Protein AF-A0A354XU50-F1 (afdb_monomer_lite)

Secondary structure (DSSP, 8-state):
--S--EEEEGGGGGS---TTEEEEE-S-SHHHHHHHHTT--EEE--HHHHBTTS-SSS-GGGSPP--S----HHHHHT--SS-TTS-HHHHTTEEEE--B---SS--SHHHHHHHHTTHHHHHHHHHHS-GGG--HHHHHHHHHHHHHHHHHHT-----GGGSPEEEEEEETTTTEEEEEEE-TT-PPP-B-SSSPPP-TTSB-

Radius of gyration: 20.9 Å; chains: 1; bounding box: 64×40×55 Å

Structure (mmCIF, N/CA/C/O backbone):
data_AF-A0A354XU50-F1
#
_entry.id   AF-A0A354XU50-F1
#
loop_
_atom_site.group_PDB
_atom_site.id
_atom_site.type_symbol
_atom_site.label_atom_id
_atom_site.label_alt_id
_atom_site.label_comp_id
_atom_site.label_asym_id
_atom_site.label_entity_id
_atom_site.label_seq_id
_atom_site.pdbx_PDB_ins_code
_atom_site.Cartn_x
_atom_site.Cartn_y
_atom_site.Cartn_z
_atom_site.occupancy
_atom_site.B_iso_or_equiv
_atom_site.auth_seq_id
_atom_site.auth_comp_id
_atom_site.auth_asym_id
_atom_site.auth_atom_id
_atom_site.pdbx_PDB_model_num
ATOM 1 N N . ASP A 1 1 ? -28.827 -3.876 20.594 1.00 73.12 1 ASP A N 1
ATOM 2 C CA . ASP A 1 1 ? -30.029 -4.708 20.335 1.00 73.12 1 ASP A CA 1
ATOM 3 C C . ASP A 1 1 ? -29.780 -6.009 19.574 1.00 73.12 1 ASP A C 1
ATOM 5 O O . ASP A 1 1 ? -30.374 -7.009 19.948 1.00 73.12 1 ASP A O 1
ATOM 9 N N . LYS A 1 2 ? -28.905 -6.060 18.550 1.00 91.88 2 LYS A N 1
ATOM 10 C CA . LYS A 1 2 ? -28.625 -7.307 17.789 1.00 91.88 2 LYS A CA 1
ATOM 11 C C . LYS A 1 2 ? -27.215 -7.900 17.962 1.00 91.88 2 LYS A C 1
ATOM 13 O O . LYS A 1 2 ? -26.845 -8.794 17.207 1.00 91.88 2 LYS A O 1
ATOM 18 N N . GLY A 1 3 ? -26.411 -7.387 18.899 1.00 92.12 3 GLY A N 1
ATOM 19 C CA . GLY A 1 3 ? -25.019 -7.833 19.083 1.00 92.12 3 GLY A CA 1
ATOM 20 C C . GLY A 1 3 ? -24.133 -7.588 17.854 1.00 92.12 3 GLY A C 1
ATOM 21 O O . GLY A 1 3 ? -23.296 -8.420 17.519 1.00 92.12 3 GLY A O 1
ATOM 22 N N . LYS A 1 4 ? -24.378 -6.487 17.133 1.00 91.75 4 LYS A N 1
ATOM 23 C CA . LYS A 1 4 ? -23.607 -6.065 15.959 1.00 91.75 4 LYS A CA 1
ATOM 24 C C . LYS A 1 4 ? -22.874 -4.768 16.275 1.00 91.75 4 LYS A C 1
ATOM 26 O O . LYS A 1 4 ? -23.448 -3.901 16.935 1.00 91.75 4 LYS A O 1
ATOM 31 N N . SER A 1 5 ? -21.657 -4.655 15.763 1.00 91.12 5 SER A N 1
ATOM 32 C CA . SER A 1 5 ? -20.871 -3.422 15.751 1.00 91.12 5 SER A CA 1
ATOM 33 C C . SER A 1 5 ? -20.900 -2.825 14.350 1.00 91.12 5 SER A C 1
ATOM 35 O O . SER A 1 5 ? -21.038 -3.564 13.372 1.00 91.12 5 SER A O 1
ATOM 37 N N . ILE A 1 6 ? -20.813 -1.501 14.259 1.00 94.50 6 ILE A N 1
ATOM 38 C CA . ILE A 1 6 ? -20.809 -0.784 12.982 1.00 94.50 6 ILE A CA 1
ATOM 39 C C . ILE A 1 6 ? -19.383 -0.382 12.613 1.00 94.50 6 ILE A C 1
ATOM 41 O O . ILE A 1 6 ? -18.592 -0.028 13.485 1.00 94.50 6 ILE A O 1
ATOM 45 N N . ILE A 1 7 ? -19.097 -0.410 11.316 1.00 97.25 7 ILE A N 1
ATOM 46 C CA . ILE A 1 7 ? -17.917 0.207 10.716 1.00 97.25 7 ILE A CA 1
ATOM 47 C C . ILE A 1 7 ? -18.444 1.240 9.723 1.00 97.25 7 ILE A C 1
ATOM 49 O O . ILE A 1 7 ? -19.373 0.936 8.972 1.00 97.25 7 ILE A O 1
ATOM 53 N N . GLY A 1 8 ? -17.883 2.443 9.723 1.00 96.69 8 GLY A N 1
ATOM 54 C CA . GLY A 1 8 ? -18.192 3.456 8.718 1.00 96.69 8 GLY A CA 1
ATOM 55 C C . GLY A 1 8 ? -16.948 4.222 8.295 1.00 96.69 8 GLY A C 1
ATOM 56 O O . GLY A 1 8 ? -15.976 4.296 9.047 1.00 96.69 8 GLY A O 1
ATOM 57 N N . TRP A 1 9 ? -16.986 4.759 7.078 1.00 97.69 9 TRP A N 1
ATOM 58 C CA . TRP A 1 9 ? -15.936 5.625 6.546 1.00 97.69 9 TRP A CA 1
ATOM 59 C C . TRP A 1 9 ? -15.744 6.873 7.409 1.00 97.69 9 TRP A C 1
ATOM 61 O O . TRP A 1 9 ? -16.679 7.291 8.088 1.00 97.69 9 TRP A O 1
ATOM 71 N N . ASP A 1 10 ? -14.547 7.458 7.396 1.00 96.00 10 ASP A N 1
ATOM 72 C CA . ASP A 1 10 ? -14.173 8.579 8.269 1.00 96.00 10 ASP A CA 1
ATOM 73 C C . ASP A 1 10 ? -15.090 9.817 8.206 1.00 96.00 10 ASP A C 1
ATOM 75 O O . ASP A 1 10 ? -15.120 10.585 9.164 1.00 96.00 10 ASP A O 1
ATOM 79 N N . GLU A 1 11 ? -15.927 9.974 7.180 1.00 94.88 11 GLU A N 1
ATOM 80 C CA . GLU A 1 11 ? -17.000 10.974 7.114 1.00 94.88 11 GLU A CA 1
ATOM 81 C C . GLU A 1 11 ? -17.974 10.900 8.294 1.00 94.88 11 GLU A C 1
ATOM 83 O O . GLU A 1 11 ? -18.571 11.911 8.659 1.00 94.88 11 GLU A O 1
ATOM 88 N N . ILE A 1 12 ? -18.127 9.742 8.945 1.00 91.69 12 ILE A N 1
ATOM 89 C CA . ILE A 1 12 ? -18.985 9.631 10.134 1.00 91.69 12 ILE A CA 1
ATOM 90 C C . ILE A 1 12 ? -18.481 10.481 11.317 1.00 91.69 12 ILE A C 1
ATOM 92 O O . ILE A 1 12 ? -19.234 10.690 12.267 1.00 91.69 12 ILE A O 1
ATOM 96 N N . LEU A 1 13 ? -17.245 10.998 11.253 1.00 88.94 13 LEU A N 1
ATOM 97 C CA . LEU A 1 13 ? -16.696 11.981 12.196 1.00 88.94 13 LEU A CA 1
ATOM 98 C C . LEU A 1 13 ? -17.307 13.383 12.041 1.00 88.94 13 LEU A C 1
ATOM 100 O O . LEU A 1 13 ? -17.201 14.187 12.963 1.00 88.94 13 LEU A O 1
ATOM 104 N N . GLU A 1 14 ? -17.932 13.698 10.902 1.00 84.94 14 GLU A N 1
ATOM 105 C CA . GLU A 1 14 ? -18.528 15.016 10.628 1.00 84.94 14 GLU A CA 1
ATOM 106 C C . GLU A 1 14 ? -19.854 15.239 11.390 1.00 84.94 14 GLU A C 1
ATOM 108 O O . GLU A 1 14 ? -20.377 16.354 11.422 1.00 84.94 14 GLU A O 1
ATOM 113 N N . GLY A 1 15 ? -20.391 14.195 12.033 1.00 78.69 15 GLY A N 1
ATOM 114 C CA . GLY A 1 15 ? -21.595 14.237 12.867 1.00 78.69 15 GLY A CA 1
ATOM 115 C C . GLY A 1 15 ? -21.376 13.711 14.290 1.00 78.69 15 GLY A C 1
ATOM 116 O O . GLY A 1 15 ? -20.251 13.551 14.760 1.00 78.69 15 GLY A O 1
ATOM 117 N N . GLU A 1 16 ? -22.472 13.423 15.000 1.00 78.38 16 GLU A N 1
ATOM 118 C CA . GLU A 1 16 ? -22.395 12.724 16.288 1.00 78.38 16 GLU A CA 1
ATOM 119 C C . GLU A 1 16 ? -22.026 11.254 16.065 1.00 78.38 16 GLU A C 1
ATOM 121 O O . GLU A 1 16 ? -22.836 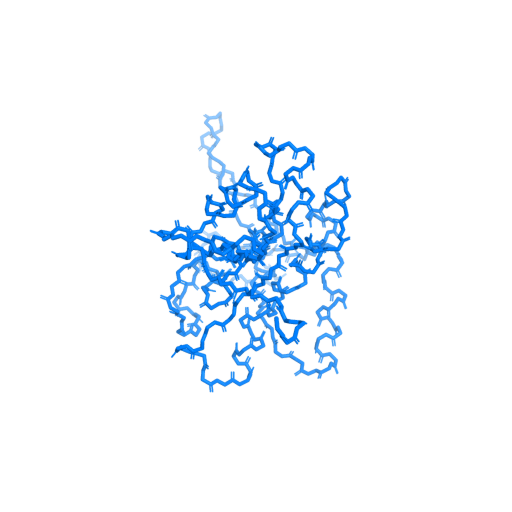10.445 15.602 1.00 78.38 16 GLU A O 1
ATOM 126 N N . LEU A 1 17 ? -20.785 10.907 16.402 1.00 82.88 17 LEU A N 1
ATOM 127 C CA . LEU A 1 17 ? -20.291 9.547 16.268 1.00 82.88 17 LEU A CA 1
ATOM 128 C C . LEU A 1 17 ? -20.928 8.638 17.327 1.00 82.88 17 LEU A C 1
ATOM 130 O O . LEU A 1 17 ? -20.880 8.924 18.526 1.00 82.88 17 LEU A O 1
ATOM 134 N N . ALA A 1 18 ? -21.505 7.512 16.899 1.00 83.50 18 ALA A N 1
ATOM 135 C CA . ALA A 1 18 ? -22.047 6.537 17.840 1.00 83.50 18 ALA A CA 1
ATOM 136 C C . ALA A 1 18 ? -20.922 6.032 18.773 1.00 83.50 18 ALA A C 1
ATOM 138 O O . ALA A 1 18 ? -19.852 5.681 18.271 1.00 83.50 18 ALA A O 1
ATOM 139 N N . PRO A 1 19 ? -21.139 5.918 20.100 1.00 83.88 19 PRO A N 1
ATOM 140 C CA . PRO A 1 19 ? -20.074 5.609 21.067 1.00 83.88 19 PRO A CA 1
ATOM 141 C C . PRO A 1 19 ? -19.305 4.305 20.808 1.00 83.88 19 PRO A C 1
ATOM 143 O O . PRO A 1 19 ? -18.211 4.110 21.323 1.00 83.88 19 PRO A O 1
ATOM 146 N N . ASN A 1 20 ? -19.893 3.390 20.040 1.00 86.62 20 ASN A N 1
ATOM 147 C CA . ASN A 1 20 ? -19.358 2.076 19.698 1.00 86.62 20 ASN A CA 1
ATOM 148 C C . ASN A 1 20 ? -19.037 1.924 18.199 1.00 86.62 20 ASN A C 1
ATOM 150 O O . ASN A 1 20 ? -18.948 0.796 17.712 1.00 86.62 20 ASN A O 1
ATOM 154 N N . ALA A 1 21 ? -18.937 3.029 17.455 1.00 94.25 21 ALA A N 1
ATOM 155 C CA . ALA A 1 21 ? -18.554 3.000 16.051 1.00 94.25 21 ALA A CA 1
ATOM 156 C C . ALA A 1 21 ? -17.058 2.712 15.890 1.00 94.25 21 ALA A C 1
ATOM 158 O O . ALA A 1 21 ? -16.232 3.306 16.588 1.00 94.25 21 ALA A O 1
ATOM 159 N N . THR A 1 22 ? -16.731 1.846 14.932 1.00 97.56 22 THR A N 1
ATOM 160 C CA . THR A 1 22 ? -15.381 1.692 14.384 1.00 97.56 22 THR A CA 1
ATOM 161 C C . THR A 1 22 ? -15.253 2.566 13.136 1.00 97.56 22 THR A C 1
ATOM 163 O O . THR A 1 22 ? -16.139 2.561 12.278 1.00 97.56 22 THR A O 1
ATOM 166 N N . VAL A 1 23 ? -14.156 3.308 13.019 1.00 98.06 23 VAL A N 1
ATOM 167 C CA . VAL A 1 23 ? -13.907 4.234 11.906 1.00 98.06 23 VAL A CA 1
ATOM 168 C C . VAL A 1 23 ? -12.961 3.604 10.886 1.00 98.06 23 VAL A C 1
ATOM 170 O O . VAL A 1 23 ? -11.922 3.061 11.253 1.00 98.06 23 VAL A O 1
ATOM 173 N N . MET A 1 24 ? -13.293 3.691 9.601 1.00 98.56 24 MET A N 1
ATOM 174 C CA . MET A 1 24 ? -12.436 3.274 8.491 1.00 98.56 24 MET A CA 1
ATOM 175 C C . MET A 1 24 ? -11.868 4.509 7.776 1.00 98.56 24 MET A C 1
ATOM 177 O O . MET A 1 24 ? -12.596 5.223 7.089 1.00 98.56 24 MET A O 1
ATOM 181 N N . SER A 1 25 ? -10.577 4.788 7.973 1.00 98.25 25 SER A N 1
ATOM 182 C CA . SER A 1 25 ? -9.925 6.010 7.469 1.00 98.25 25 SER A CA 1
ATOM 183 C C . SER A 1 25 ? -9.466 5.829 6.031 1.00 98.25 25 SER A C 1
ATOM 185 O O . SER A 1 25 ? -8.627 4.964 5.772 1.00 98.25 25 SER A O 1
ATOM 187 N N . TRP A 1 26 ? -9.986 6.622 5.094 1.00 98.44 26 TRP A N 1
ATOM 188 C CA . TRP A 1 26 ? -9.674 6.484 3.666 1.00 98.44 26 TRP A CA 1
ATOM 189 C C . TRP A 1 26 ? -9.162 7.771 3.020 1.00 98.44 26 TRP A C 1
ATOM 191 O O . TRP A 1 26 ? -8.279 7.705 2.159 1.00 98.44 26 TRP A O 1
ATOM 201 N N . ARG A 1 27 ? -9.600 8.948 3.487 1.00 97.19 27 ARG A N 1
ATOM 202 C CA . ARG A 1 27 ? -9.161 10.264 2.970 1.00 97.19 27 ARG A CA 1
ATOM 203 C C . ARG A 1 27 ? -7.758 10.674 3.439 1.00 97.19 27 ARG A C 1
ATOM 205 O O . ARG A 1 27 ? -7.405 11.845 3.393 1.00 97.19 27 ARG A O 1
ATOM 212 N N . GLY A 1 28 ? -6.963 9.708 3.892 1.00 96.44 28 GLY A N 1
ATOM 213 C CA . GLY A 1 28 ? -5.688 9.910 4.565 1.00 96.44 28 GLY A CA 1
ATOM 214 C C . GLY A 1 28 ? -5.649 9.181 5.905 1.00 96.44 28 GLY A C 1
ATOM 215 O O . GLY A 1 28 ? -6.451 8.278 6.168 1.00 96.44 28 GLY A O 1
ATOM 216 N N . MET A 1 29 ? -4.689 9.564 6.742 1.00 97.25 29 MET A N 1
ATOM 217 C CA . MET A 1 29 ? -4.496 9.005 8.086 1.00 97.25 29 MET A CA 1
ATOM 218 C C . MET A 1 29 ? -5.179 9.844 9.169 1.00 97.25 29 MET A C 1
ATOM 220 O O . MET A 1 29 ? -5.372 9.378 10.288 1.00 97.25 29 MET A O 1
ATOM 224 N N . GLU A 1 30 ? -5.534 11.082 8.844 1.00 97.06 30 GLU A N 1
ATOM 225 C CA . GLU A 1 30 ? -5.983 12.116 9.768 1.00 97.06 30 GLU A CA 1
ATOM 226 C C . GLU A 1 30 ? -7.283 11.717 10.470 1.00 97.06 30 GLU A C 1
ATOM 228 O O . GLU A 1 30 ? -7.359 11.797 11.696 1.00 97.06 30 GLU A O 1
ATOM 233 N N . GLY A 1 31 ? -8.269 11.211 9.720 1.00 96.56 31 GLY A N 1
ATOM 234 C CA . GLY A 1 31 ? -9.540 10.741 10.280 1.00 96.56 31 GLY A CA 1
ATOM 235 C C . GLY A 1 31 ? -9.347 9.584 11.264 1.00 96.56 31 GLY A C 1
ATOM 236 O O . GLY A 1 31 ? -9.882 9.601 12.371 1.00 96.56 31 GLY A O 1
ATOM 237 N N . GLY A 1 32 ? -8.508 8.609 10.913 1.00 97.62 32 GLY A N 1
ATOM 238 C CA . GLY A 1 32 ? -8.157 7.496 11.795 1.00 97.62 32 GLY A CA 1
ATOM 239 C C . GLY A 1 32 ? -7.395 7.933 13.048 1.00 97.62 32 GLY A C 1
ATOM 240 O O . GLY A 1 32 ? -7.699 7.471 14.145 1.00 97.62 32 GLY A O 1
ATOM 241 N N . ILE A 1 33 ? -6.444 8.862 12.919 1.00 98.19 33 ILE A N 1
ATOM 242 C CA . ILE A 1 33 ? -5.714 9.433 14.062 1.00 98.19 33 ILE A CA 1
ATOM 243 C C . ILE A 1 33 ? -6.688 10.140 15.011 1.00 98.19 33 ILE A C 1
ATOM 245 O O . ILE A 1 33 ? -6.654 9.894 16.218 1.00 98.19 33 ILE A O 1
ATOM 249 N N . GLN A 1 34 ? -7.587 10.967 14.476 1.00 96.94 34 GLN A N 1
ATOM 250 C CA . GLN A 1 34 ? -8.601 11.672 15.257 1.00 96.94 34 GLN A CA 1
ATOM 251 C C . GLN A 1 34 ? -9.546 10.692 15.969 1.00 96.94 34 GLN A C 1
ATOM 253 O O . GLN A 1 34 ? -9.772 10.819 17.173 1.00 96.94 34 GLN A O 1
ATOM 258 N N . ALA A 1 35 ? -10.051 9.680 15.261 1.00 97.25 35 ALA A N 1
ATOM 259 C CA . ALA A 1 35 ? -10.927 8.657 15.826 1.00 97.25 35 ALA A CA 1
ATOM 260 C C . ALA A 1 35 ? -10.253 7.886 16.976 1.00 97.25 35 ALA A C 1
ATOM 262 O O . ALA A 1 35 ? -10.846 7.727 18.047 1.00 97.25 35 ALA A O 1
ATOM 263 N N . ALA A 1 36 ? -8.988 7.489 16.803 1.00 97.81 36 ALA A N 1
ATOM 264 C CA . ALA A 1 36 ? -8.209 6.822 17.845 1.00 97.81 36 ALA A CA 1
ATOM 265 C C . ALA A 1 36 ? -7.987 7.726 19.071 1.00 97.81 36 ALA A C 1
ATOM 267 O O . ALA A 1 36 ? -8.105 7.270 20.210 1.00 97.81 36 ALA A O 1
ATOM 268 N N . GLN A 1 37 ? -7.717 9.020 18.862 1.00 96.75 37 GLN A N 1
ATOM 269 C CA . GLN A 1 37 ? -7.589 10.007 19.942 1.00 96.75 37 GLN A CA 1
ATOM 270 C C . GLN A 1 37 ? -8.899 10.213 20.716 1.00 96.75 37 GLN A C 1
ATOM 272 O O . GLN A 1 37 ? -8.859 10.438 21.925 1.00 96.75 37 GLN A O 1
ATOM 277 N N . MET A 1 38 ? -10.044 10.073 20.044 1.00 95.19 38 MET A N 1
ATOM 278 C CA . MET A 1 38 ? -11.383 10.082 20.646 1.00 95.19 38 MET A CA 1
ATOM 279 C C . MET A 1 38 ? -11.761 8.744 21.309 1.00 95.19 38 MET A C 1
ATOM 281 O O . MET A 1 38 ? -12.807 8.650 21.946 1.00 95.19 38 MET A O 1
ATOM 285 N N . GLY A 1 39 ? -10.912 7.716 21.201 1.00 95.50 39 GLY A N 1
ATOM 286 C CA . GLY A 1 39 ? -11.112 6.408 21.826 1.00 95.50 39 GLY A CA 1
ATOM 287 C C . GLY A 1 39 ? -11.944 5.419 21.008 1.00 95.50 39 GLY A C 1
ATOM 288 O O . GLY A 1 39 ? -12.320 4.378 21.551 1.00 95.50 39 GLY A O 1
ATOM 289 N N . HIS A 1 40 ? -12.212 5.717 19.736 1.00 97.31 40 HIS A N 1
ATOM 290 C CA . HIS A 1 40 ? -12.871 4.802 18.807 1.00 97.31 40 HIS A CA 1
ATOM 291 C C . HIS A 1 40 ? -11.873 3.826 18.202 1.00 97.31 40 HIS A C 1
ATOM 293 O O . HIS A 1 40 ? -10.715 4.172 17.978 1.00 97.31 40 HIS A O 1
ATOM 299 N N . ASP A 1 41 ? -12.346 2.621 17.907 1.00 98.12 41 ASP A N 1
ATOM 300 C CA . ASP A 1 41 ? -11.567 1.637 17.168 1.00 98.12 41 ASP A CA 1
ATOM 301 C C . ASP A 1 41 ? -11.444 2.056 15.695 1.00 98.12 41 ASP A C 1
ATOM 303 O O . ASP A 1 41 ? -12.359 2.664 15.133 1.00 98.12 41 ASP A O 1
ATOM 307 N N . VAL A 1 42 ? -10.324 1.719 15.057 1.00 98.56 42 VAL A N 1
ATOM 308 C CA . VAL A 1 42 ? -9.974 2.212 13.720 1.00 98.56 42 VAL A CA 1
ATOM 309 C C . VAL A 1 42 ? -9.466 1.092 12.822 1.00 98.56 42 VAL A C 1
ATOM 311 O O . VAL A 1 42 ? -8.689 0.239 13.251 1.00 98.56 42 VAL A O 1
ATOM 314 N N . ILE A 1 43 ? -9.862 1.134 11.552 1.00 98.69 43 ILE A N 1
ATOM 315 C CA . ILE A 1 43 ? -9.267 0.366 10.459 1.00 98.69 43 ILE A CA 1
ATOM 316 C C . ILE A 1 43 ? -8.656 1.360 9.469 1.00 98.69 43 ILE A C 1
ATOM 318 O O . ILE A 1 43 ? -9.345 2.233 8.942 1.00 98.69 43 ILE A O 1
ATOM 322 N N . MET A 1 44 ? -7.354 1.254 9.221 1.00 98.75 44 MET A N 1
ATOM 323 C CA . MET A 1 44 ? -6.663 2.159 8.305 1.00 98.75 44 MET A CA 1
ATOM 324 C C . MET A 1 44 ? -6.768 1.663 6.859 1.00 98.75 44 MET A C 1
ATOM 326 O O . MET A 1 44 ? -6.344 0.554 6.542 1.00 98.75 44 MET A O 1
ATOM 330 N N . THR A 1 45 ? -7.305 2.498 5.973 1.00 98.69 45 THR A N 1
ATOM 331 C CA . THR A 1 45 ? -7.423 2.236 4.526 1.00 98.69 45 THR A CA 1
ATOM 332 C C . THR A 1 45 ? -7.039 3.459 3.671 1.00 98.69 45 THR A C 1
ATOM 334 O O . THR A 1 45 ? -7.725 3.759 2.698 1.00 98.69 45 THR A O 1
ATOM 337 N N . PRO A 1 46 ? -5.995 4.235 4.016 1.00 98.56 46 PRO A N 1
ATOM 338 C CA . PRO A 1 46 ? -5.730 5.520 3.369 1.00 98.56 46 PRO A CA 1
ATOM 339 C C . PRO A 1 46 ? -5.445 5.366 1.866 1.00 98.56 46 PRO A C 1
ATOM 341 O O . PRO A 1 46 ? -4.625 4.539 1.465 1.00 98.56 46 PRO A O 1
ATOM 344 N N . THR A 1 47 ? -6.042 6.223 1.036 1.00 98.19 47 THR A N 1
ATOM 345 C CA . THR A 1 47 ? -5.799 6.305 -0.425 1.00 98.19 47 THR A CA 1
ATOM 346 C C . THR A 1 47 ? -4.327 6.406 -0.806 1.00 98.19 47 THR A C 1
ATOM 348 O O . THR A 1 47 ? -3.915 5.925 -1.858 1.00 98.19 47 THR A O 1
ATOM 351 N N . THR A 1 48 ? -3.499 6.983 0.063 1.00 97.38 48 THR A N 1
ATOM 352 C CA . THR A 1 48 ? -2.054 7.103 -0.138 1.00 97.38 48 THR A CA 1
ATOM 353 C C . THR A 1 48 ? -1.321 5.764 -0.195 1.00 97.38 48 THR A C 1
ATOM 355 O O . THR A 1 48 ? -0.271 5.715 -0.838 1.00 97.38 48 THR A O 1
ATOM 358 N N . TYR A 1 49 ? -1.856 4.706 0.425 1.00 98.56 49 TYR A N 1
ATOM 359 C CA . TYR A 1 49 ? -1.179 3.411 0.592 1.00 98.56 49 TYR A CA 1
ATOM 360 C C . TYR A 1 49 ? -2.029 2.195 0.208 1.00 98.56 49 TYR A C 1
ATOM 362 O O . TYR A 1 49 ? -1.485 1.162 -0.165 1.00 98.56 49 TYR A O 1
ATOM 370 N N . CYS A 1 50 ? -3.350 2.288 0.346 1.00 98.50 50 CYS A N 1
ATOM 371 C CA . CYS A 1 50 ? -4.254 1.140 0.412 1.00 98.50 50 CYS A CA 1
ATOM 372 C C . CYS A 1 50 ? -5.328 1.139 -0.687 1.00 98.50 50 CYS A C 1
ATOM 374 O O . CYS A 1 50 ? -6.270 0.362 -0.597 1.00 98.50 50 CYS A O 1
ATOM 376 N N . TYR A 1 51 ? -5.228 1.997 -1.703 1.00 98.62 51 TYR A N 1
ATOM 377 C CA . TYR A 1 51 ? -6.167 2.019 -2.832 1.00 98.62 51 TYR A CA 1
ATOM 378 C C . TYR A 1 51 ? -5.529 1.330 -4.034 1.00 98.62 51 TYR A C 1
ATOM 380 O O . TYR A 1 51 ? -4.641 1.877 -4.690 1.00 98.62 51 TYR A O 1
ATOM 388 N N . PHE A 1 52 ? -5.913 0.073 -4.253 1.00 98.75 52 PHE A N 1
ATOM 389 C CA . PHE A 1 52 ? -5.322 -0.788 -5.279 1.00 98.75 52 PHE A CA 1
ATOM 390 C C . PHE A 1 52 ? -5.996 -0.634 -6.639 1.00 98.75 52 PHE A C 1
ATOM 392 O O . PHE A 1 52 ? -5.529 -1.213 -7.607 1.00 98.75 52 PHE A O 1
ATOM 399 N N . ASP A 1 53 ? -7.024 0.196 -6.744 1.00 98.56 53 ASP A N 1
ATOM 400 C CA . ASP A 1 53 ? -7.585 0.701 -7.997 1.00 98.56 53 ASP A CA 1
ATOM 401 C C . ASP A 1 53 ? -6.713 1.797 -8.641 1.00 98.56 53 ASP A C 1
ATOM 403 O O . ASP A 1 53 ? -6.946 2.175 -9.786 1.00 98.56 53 ASP A O 1
ATOM 407 N N . TYR A 1 54 ? -5.673 2.276 -7.944 1.00 98.56 54 TYR A N 1
ATOM 408 C CA . TYR A 1 54 ? -4.712 3.249 -8.474 1.00 98.56 54 TYR A CA 1
ATOM 409 C C . TYR A 1 54 ? -3.570 2.578 -9.241 1.00 98.56 54 TYR A C 1
ATOM 411 O O . TYR A 1 54 ? -3.183 1.442 -8.928 1.00 98.56 54 TYR A O 1
ATOM 419 N N . TYR A 1 55 ? -2.964 3.320 -10.177 1.00 98.31 55 TYR A N 1
ATOM 420 C CA . TYR A 1 55 ? -1.775 2.872 -10.907 1.00 98.31 55 TYR A CA 1
ATOM 421 C C . TYR A 1 55 ? -0.635 2.483 -9.959 1.00 98.31 55 TYR A C 1
ATOM 423 O O . TYR A 1 55 ? -0.459 3.037 -8.868 1.00 98.31 55 TYR A O 1
ATOM 431 N N . GLN A 1 56 ? 0.165 1.523 -10.408 1.00 96.75 56 GLN A N 1
ATOM 432 C CA . GLN A 1 56 ? 1.295 0.947 -9.672 1.00 96.75 56 GLN A CA 1
ATOM 433 C C . GLN A 1 56 ? 2.658 1.261 -10.307 1.00 96.75 56 GLN A C 1
ATOM 435 O O . GLN A 1 56 ? 3.687 0.982 -9.698 1.00 96.75 56 GLN A O 1
ATOM 440 N N . THR A 1 57 ? 2.660 1.927 -11.464 1.00 94.06 57 THR A N 1
ATOM 441 C CA . THR A 1 57 ? 3.832 2.469 -12.161 1.00 94.06 57 THR A CA 1
ATOM 442 C C . THR A 1 57 ? 3.579 3.929 -12.552 1.00 94.06 57 THR A C 1
ATOM 444 O O . THR A 1 57 ? 2.431 4.371 -12.613 1.00 94.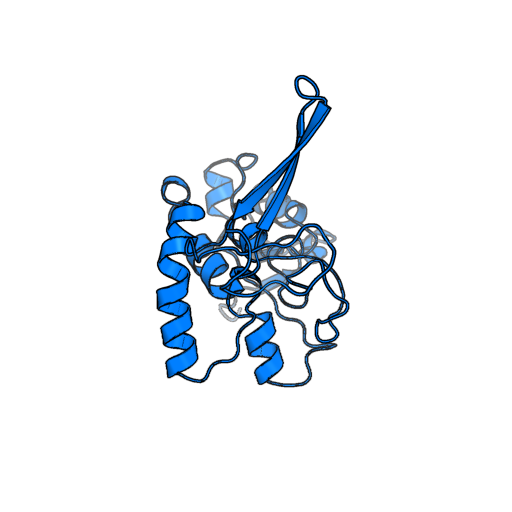06 57 THR A O 1
ATOM 447 N N . GLN A 1 58 ? 4.649 4.691 -12.788 1.00 90.75 58 GLN A N 1
ATOM 448 C CA . GLN A 1 58 ? 4.553 6.040 -13.356 1.00 90.75 58 GLN A CA 1
ATOM 449 C C . GLN A 1 58 ? 4.397 6.021 -14.880 1.00 90.75 58 GLN A C 1
ATOM 451 O O . GLN A 1 58 ? 3.901 6.993 -15.445 1.00 90.75 58 GLN A O 1
ATOM 456 N N . ASN A 1 59 ? 4.813 4.937 -15.543 1.00 91.06 59 ASN A N 1
ATOM 457 C CA . ASN A 1 59 ? 4.619 4.767 -16.978 1.00 91.06 59 ASN A CA 1
ATOM 458 C C . ASN A 1 59 ? 3.200 4.255 -17.248 1.00 91.06 59 ASN A C 1
ATOM 460 O O . ASN A 1 59 ? 2.989 3.060 -17.417 1.00 91.06 59 ASN A O 1
ATOM 464 N N . THR A 1 60 ? 2.219 5.154 -17.234 1.00 94.00 60 THR A N 1
ATOM 465 C CA . THR A 1 60 ? 0.805 4.787 -17.396 1.00 94.00 60 THR A CA 1
ATOM 466 C C . THR A 1 60 ? 0.384 4.598 -18.850 1.00 94.00 60 THR A C 1
ATOM 468 O O . THR A 1 60 ? -0.703 4.090 -19.092 1.00 94.00 60 THR A O 1
ATOM 471 N N . ASP A 1 61 ? 1.209 5.005 -19.819 1.00 91.75 61 ASP A N 1
ATOM 472 C CA . ASP A 1 61 ? 0.865 4.938 -21.247 1.00 91.75 61 ASP A CA 1
ATOM 473 C C . ASP A 1 61 ? 0.730 3.489 -21.747 1.00 91.75 61 ASP A C 1
ATOM 475 O O . ASP A 1 61 ? 0.004 3.222 -22.706 1.00 91.75 61 ASP A O 1
ATOM 479 N N . GLU A 1 62 ? 1.410 2.554 -21.081 1.00 89.19 62 GLU A N 1
ATOM 480 C CA . GLU A 1 62 ? 1.377 1.117 -21.375 1.00 89.19 62 GLU A CA 1
ATOM 481 C C . GLU A 1 62 ? 0.471 0.328 -20.410 1.00 89.19 62 GLU A C 1
ATOM 483 O O . GLU A 1 62 ? 0.323 -0.887 -20.553 1.00 89.19 62 GLU A O 1
ATOM 488 N N . GLU A 1 63 ? -0.162 1.003 -19.446 1.00 95.25 63 GLU A N 1
ATOM 489 C CA . GLU A 1 63 ? -1.025 0.366 -18.452 1.00 95.25 63 GLU A CA 1
ATOM 490 C C . GLU A 1 63 ? -2.476 0.245 -18.942 1.00 95.25 63 GLU A C 1
ATOM 492 O O . GLU A 1 63 ? -2.982 1.112 -19.663 1.00 95.25 63 GLU A O 1
ATOM 497 N N . PRO A 1 64 ? -3.215 -0.787 -18.493 1.00 94.94 64 PRO A N 1
ATOM 498 C CA . PRO A 1 64 ? -4.668 -0.779 -18.593 1.00 94.94 64 PRO A CA 1
ATOM 499 C C . PRO A 1 64 ? -5.259 0.438 -17.861 1.00 94.94 64 PRO A C 1
ATOM 501 O O . PRO A 1 64 ? -4.731 0.878 -16.838 1.00 94.94 64 PRO A O 1
ATOM 504 N N . LEU A 1 65 ? -6.376 0.964 -18.372 1.00 97.00 65 LEU A N 1
ATOM 505 C CA . LEU A 1 65 ? -7.021 2.157 -17.823 1.00 97.00 65 LEU A CA 1
ATOM 506 C C . LEU A 1 65 ? -7.394 1.970 -16.344 1.00 97.00 65 LEU A C 1
ATOM 508 O O . LEU A 1 65 ? -8.258 1.160 -16.022 1.00 97.00 65 LEU A O 1
ATOM 512 N N . ALA A 1 66 ? -6.819 2.803 -15.478 1.00 97.12 66 ALA A N 1
ATOM 513 C CA . ALA A 1 66 ? -7.180 2.925 -14.070 1.00 97.12 66 ALA A CA 1
ATOM 514 C C . ALA A 1 66 ? -7.646 4.354 -13.740 1.00 97.12 66 ALA A C 1
ATOM 516 O O . ALA A 1 66 ? -7.441 5.292 -14.515 1.00 97.12 66 ALA A O 1
ATOM 517 N N . ILE A 1 67 ? -8.247 4.542 -12.561 1.00 97.56 67 ILE A N 1
ATOM 518 C CA . ILE A 1 67 ? -8.831 5.831 -12.143 1.00 97.56 67 ILE A CA 1
ATOM 519 C C . ILE A 1 67 ? -7.796 6.963 -11.994 1.00 97.56 67 ILE A C 1
ATOM 521 O O . ILE A 1 67 ? -8.157 8.140 -12.028 1.00 97.56 67 ILE A O 1
ATOM 525 N N . GLY A 1 68 ? -6.513 6.626 -11.830 1.00 96.88 68 GLY A N 1
ATOM 526 C CA . GLY A 1 68 ? -5.427 7.570 -11.578 1.00 96.88 68 GLY A CA 1
ATOM 527 C C . GLY A 1 68 ? -4.523 7.119 -10.432 1.00 96.88 68 GLY A C 1
ATOM 528 O O . GLY A 1 68 ? -4.379 5.929 -10.163 1.00 96.88 68 GLY A O 1
ATOM 529 N N . GLY A 1 69 ? -3.914 8.088 -9.745 1.00 97.06 69 GLY A N 1
ATOM 530 C CA . GLY A 1 69 ? -3.089 7.845 -8.560 1.00 97.06 69 GLY A CA 1
ATOM 531 C C . GLY A 1 69 ? -1.753 7.148 -8.844 1.00 97.06 69 GLY A C 1
ATOM 532 O O . GLY A 1 69 ? -1.411 6.855 -9.982 1.00 97.06 69 GLY A O 1
ATOM 533 N N . TYR A 1 70 ? -0.971 6.932 -7.784 1.00 97.31 70 TYR A N 1
ATOM 534 C CA . TYR A 1 70 ? 0.296 6.197 -7.841 1.00 97.31 70 TYR A CA 1
ATOM 535 C C . TYR A 1 70 ? 0.590 5.542 -6.485 1.00 97.31 70 TYR A C 1
ATOM 537 O O . TYR A 1 70 ? 0.929 6.214 -5.495 1.00 97.31 70 TYR A O 1
ATOM 545 N N . VAL A 1 71 ? 0.411 4.222 -6.437 1.00 98.12 71 VAL A N 1
ATOM 546 C CA . VAL A 1 71 ? 0.609 3.364 -5.262 1.00 98.12 71 VAL A CA 1
ATOM 547 C C . VAL A 1 71 ? 1.430 2.140 -5.688 1.00 98.12 71 VAL A C 1
ATOM 549 O O . VAL A 1 71 ? 0.866 1.060 -5.880 1.00 98.12 71 VAL A O 1
ATOM 552 N N . PRO A 1 72 ? 2.756 2.295 -5.875 1.00 96.50 72 PRO A N 1
ATOM 553 C CA . PRO A 1 72 ? 3.654 1.180 -6.164 1.00 96.50 72 PRO A CA 1
ATOM 554 C C . PRO A 1 72 ? 3.833 0.293 -4.925 1.00 96.50 72 PRO A C 1
ATOM 556 O O . PRO A 1 72 ? 3.576 0.715 -3.793 1.00 96.50 72 PRO A O 1
ATOM 559 N N . ILE A 1 73 ? 4.332 -0.928 -5.122 1.00 97.38 73 ILE A N 1
ATOM 560 C CA . ILE A 1 73 ? 4.537 -1.903 -4.039 1.00 97.38 73 ILE A CA 1
ATOM 561 C C . ILE A 1 73 ? 5.427 -1.381 -2.898 1.00 97.38 73 ILE A C 1
ATOM 563 O O . ILE A 1 73 ? 5.124 -1.639 -1.734 1.00 97.38 73 ILE A O 1
ATOM 567 N N . GLU A 1 74 ? 6.464 -0.595 -3.208 1.00 95.69 74 GLU A N 1
ATOM 568 C CA . GLU A 1 74 ? 7.335 0.041 -2.208 1.00 95.69 74 GLU A CA 1
ATOM 569 C C . GLU A 1 74 ? 6.541 0.945 -1.262 1.00 95.69 74 GLU A C 1
ATOM 571 O O . GLU A 1 74 ? 6.694 0.875 -0.042 1.00 95.69 74 GLU A O 1
ATOM 576 N N . LYS A 1 75 ? 5.633 1.750 -1.823 1.00 97.38 75 LYS A N 1
ATOM 577 C CA . LYS A 1 75 ? 4.787 2.664 -1.057 1.00 97.38 75 LYS A CA 1
ATOM 578 C C . LYS A 1 75 ? 3.843 1.892 -0.144 1.00 97.38 75 LYS A C 1
ATOM 580 O O . LYS A 1 75 ? 3.701 2.244 1.019 1.00 97.38 75 LYS A O 1
ATOM 585 N N . VAL A 1 76 ? 3.236 0.807 -0.634 1.00 98.56 76 VAL A N 1
ATOM 586 C CA . VAL A 1 76 ? 2.409 -0.083 0.202 1.00 98.56 76 VAL A CA 1
ATOM 587 C C . VAL A 1 76 ? 3.232 -0.633 1.368 1.00 98.56 76 VAL A C 1
ATOM 589 O O . VAL A 1 76 ? 2.802 -0.566 2.517 1.00 98.56 76 VAL A O 1
ATOM 592 N N . TYR A 1 77 ? 4.434 -1.139 1.087 1.00 98.44 77 TYR A N 1
ATOM 593 C CA . TYR A 1 77 ? 5.310 -1.729 2.095 1.00 98.44 77 TYR A CA 1
ATOM 594 C C . TYR A 1 77 ? 5.775 -0.713 3.150 1.00 98.44 77 TYR A C 1
ATOM 596 O O . TYR A 1 77 ? 5.895 -1.046 4.335 1.00 98.44 77 TYR A O 1
ATOM 604 N N . SER A 1 78 ? 6.009 0.540 2.752 1.00 97.25 78 SER A N 1
ATOM 605 C CA . SER A 1 78 ? 6.457 1.606 3.652 1.00 97.25 78 SER A CA 1
ATOM 606 C C . SER A 1 78 ? 5.381 2.070 4.636 1.00 97.25 78 SER A C 1
ATOM 608 O O . SER A 1 78 ? 5.676 2.877 5.513 1.00 97.25 78 SER A O 1
ATOM 610 N N . PHE A 1 79 ? 4.141 1.592 4.509 1.00 98.12 79 PHE A N 1
ATOM 611 C CA . PHE A 1 79 ? 3.039 2.042 5.345 1.00 98.12 79 PHE A CA 1
ATOM 612 C C . PHE A 1 79 ? 3.251 1.691 6.832 1.00 98.12 79 PHE A C 1
ATOM 614 O O . PHE A 1 79 ? 3.528 0.538 7.181 1.00 98.12 79 PHE A O 1
ATOM 621 N N . GLU A 1 80 ? 3.108 2.700 7.697 1.00 96.62 80 GLU A N 1
ATOM 622 C CA . GLU A 1 80 ? 3.055 2.583 9.158 1.00 96.62 80 GLU A CA 1
ATOM 623 C C . GLU A 1 80 ? 1.627 2.920 9.637 1.00 96.62 80 GLU A C 1
ATOM 625 O O . GLU A 1 80 ? 1.253 4.098 9.665 1.00 96.62 80 GLU A O 1
ATOM 630 N N . PRO A 1 81 ? 0.792 1.911 9.959 1.00 96.25 81 PRO A N 1
ATOM 631 C CA . PRO A 1 81 ? -0.613 2.120 10.308 1.00 96.25 81 PRO A CA 1
ATOM 632 C C . PRO A 1 81 ? -0.826 2.745 11.695 1.00 96.25 81 PRO A C 1
ATOM 634 O O . PRO A 1 81 ? -1.908 3.280 11.946 1.00 96.25 81 PRO A O 1
ATOM 637 N N . ALA A 1 82 ? 0.163 2.693 12.596 1.00 96.25 82 ALA A N 1
ATOM 638 C CA . ALA A 1 82 ? 0.065 3.193 13.969 1.00 96.25 82 ALA A CA 1
ATOM 639 C C . ALA A 1 82 ? 1.158 4.247 14.261 1.00 96.25 82 ALA A C 1
ATOM 641 O O . ALA A 1 82 ? 2.094 3.982 15.021 1.00 96.25 82 ALA A O 1
ATOM 642 N N . PRO A 1 83 ? 1.050 5.458 13.679 1.00 94.19 83 PRO A N 1
ATOM 643 C CA . PRO A 1 83 ? 2.107 6.468 13.729 1.00 94.19 83 PRO A CA 1
ATOM 644 C C . PRO A 1 83 ? 2.398 6.969 15.150 1.00 94.19 83 PRO A C 1
ATOM 646 O O . PRO A 1 83 ? 1.519 7.011 16.012 1.00 94.19 83 PRO A O 1
ATOM 649 N N . ASP A 1 84 ? 3.625 7.443 15.374 1.00 95.75 84 ASP A N 1
ATOM 650 C CA . ASP A 1 84 ? 4.137 7.854 16.695 1.00 95.75 84 ASP A CA 1
ATOM 651 C C . ASP A 1 84 ? 3.473 9.092 17.307 1.00 95.75 84 ASP A C 1
ATOM 653 O O . ASP A 1 84 ? 3.672 9.389 18.483 1.00 95.75 84 ASP A O 1
ATOM 657 N N . ILE A 1 85 ? 2.636 9.795 16.544 1.00 97.31 85 ILE A N 1
ATOM 658 C CA . ILE A 1 85 ? 1.766 10.844 17.088 1.00 97.31 85 ILE A CA 1
ATOM 659 C C . ILE A 1 85 ? 0.710 10.282 18.060 1.00 97.31 85 ILE A C 1
ATOM 661 O O . ILE A 1 85 ? 0.168 11.022 18.881 1.00 97.31 85 ILE A O 1
ATOM 665 N N . LEU A 1 86 ? 0.408 8.982 17.979 1.00 97.88 86 LEU A N 1
ATOM 666 C CA . LEU A 1 86 ? -0.504 8.289 18.882 1.00 97.88 86 LEU A CA 1
ATOM 667 C C . LEU A 1 86 ? 0.245 7.760 20.111 1.00 97.88 86 LEU A C 1
ATOM 669 O O . LEU A 1 86 ? 1.302 7.143 20.006 1.00 97.88 86 LEU A O 1
ATOM 673 N N . THR A 1 87 ? -0.351 7.931 21.289 1.00 98.25 87 THR A N 1
ATOM 674 C CA . THR A 1 87 ? 0.090 7.241 22.515 1.00 98.25 87 THR A CA 1
ATOM 675 C C . THR A 1 87 ? -0.162 5.734 22.419 1.00 98.25 87 THR A C 1
ATOM 677 O O . THR A 1 87 ? -1.034 5.307 21.670 1.00 98.25 87 THR A O 1
ATOM 680 N N . GLU A 1 88 ? 0.502 4.912 23.237 1.00 97.19 88 GLU A N 1
ATOM 681 C CA . GLU A 1 88 ? 0.298 3.448 23.239 1.00 97.19 88 GLU A CA 1
ATOM 682 C C . GLU A 1 88 ? -1.174 3.032 23.422 1.00 97.19 88 GLU A C 1
ATOM 684 O O . GLU A 1 88 ? -1.664 2.131 22.744 1.00 97.19 88 GLU A O 1
ATOM 689 N N . GLY A 1 89 ? -1.921 3.734 24.285 1.00 97.88 89 GLY A N 1
ATOM 690 C CA . GLY A 1 89 ? -3.352 3.479 24.478 1.00 97.88 89 GLY A CA 1
ATOM 691 C C . GLY A 1 89 ? -4.209 3.827 23.255 1.00 97.88 89 GLY A C 1
ATOM 692 O O . GLY A 1 89 ? -5.234 3.191 23.027 1.00 97.88 89 GLY A O 1
ATOM 693 N N . GLN A 1 90 ? -3.785 4.806 22.454 1.00 98.38 90 GLN A N 1
ATOM 694 C CA . GLN A 1 90 ? -4.440 5.170 21.195 1.00 98.38 90 GLN A CA 1
ATOM 695 C C . GLN A 1 90 ? -3.994 4.257 20.047 1.00 98.38 90 GLN A C 1
ATOM 697 O O . GLN A 1 90 ? -4.827 3.861 19.240 1.00 98.38 90 GLN A O 1
ATOM 702 N N . LYS A 1 91 ? -2.721 3.840 20.000 1.00 98.00 91 LYS A N 1
ATOM 703 C CA . LYS A 1 91 ? -2.232 2.822 19.056 1.00 98.00 91 LYS A CA 1
ATOM 704 C C . LYS A 1 91 ? -3.003 1.510 19.216 1.00 98.00 91 LYS A C 1
ATOM 706 O O . LYS A 1 91 ? -3.373 0.904 18.220 1.00 98.00 91 LYS A O 1
ATOM 711 N N . ALA A 1 92 ? -3.355 1.131 20.448 1.00 97.69 92 ALA A N 1
ATOM 712 C CA . ALA A 1 92 ? -4.196 -0.036 20.729 1.00 97.69 92 ALA A CA 1
ATOM 713 C C . ALA A 1 92 ? -5.625 0.043 20.149 1.00 97.69 92 ALA A C 1
ATOM 715 O O . ALA A 1 92 ? -6.319 -0.971 20.115 1.00 97.69 92 ALA A O 1
ATOM 716 N N . ARG A 1 93 ? -6.077 1.222 19.697 1.00 98.00 93 ARG A N 1
ATOM 717 C CA . ARG A 1 93 ? -7.350 1.398 18.981 1.00 98.00 93 ARG A CA 1
ATOM 718 C C . ARG A 1 93 ? -7.249 1.134 17.486 1.00 98.00 93 ARG A C 1
ATOM 720 O O . ARG A 1 93 ? -8.276 0.958 16.837 1.00 98.00 93 ARG A O 1
ATOM 727 N N . ILE A 1 94 ? -6.043 1.084 16.929 1.00 98.12 94 ILE A N 1
ATOM 728 C CA . ILE A 1 94 ? -5.837 0.694 15.537 1.00 98.12 94 ILE A CA 1
ATOM 729 C C . ILE A 1 94 ? -5.966 -0.830 15.458 1.00 98.12 94 ILE A C 1
ATOM 731 O O . ILE A 1 94 ? -5.041 -1.563 15.797 1.00 98.12 94 ILE A O 1
ATOM 735 N N . LEU A 1 95 ? -7.134 -1.316 15.032 1.00 98.00 95 LEU A N 1
ATOM 736 C CA . LEU A 1 95 ? -7.423 -2.750 14.938 1.00 98.00 95 LEU A CA 1
ATOM 737 C C . LEU A 1 95 ? -6.670 -3.421 13.787 1.00 98.00 95 LEU A C 1
ATOM 739 O O . LEU A 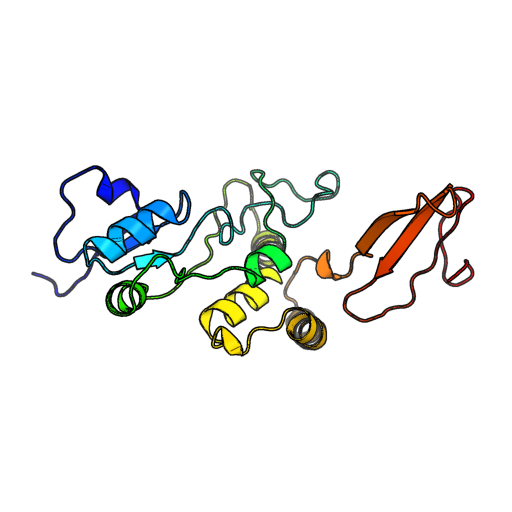1 95 ? -6.434 -4.627 13.816 1.00 98.00 95 LEU A O 1
ATOM 743 N N . GLY A 1 96 ? -6.323 -2.647 12.761 1.00 96.94 96 GLY A N 1
ATOM 744 C CA . GLY A 1 96 ? -5.577 -3.126 11.610 1.00 96.94 96 GLY A CA 1
ATOM 745 C C . GLY A 1 96 ? -5.707 -2.201 10.410 1.00 96.94 96 GLY A C 1
ATOM 746 O O . GLY A 1 96 ? -6.115 -1.043 10.522 1.00 96.94 96 GLY A O 1
ATOM 747 N N . LEU A 1 97 ? -5.364 -2.745 9.248 1.00 97.94 97 LEU A N 1
ATOM 748 C CA . LEU A 1 97 ? -5.440 -2.065 7.962 1.00 97.94 97 LEU A CA 1
ATOM 749 C C . LEU A 1 97 ? -6.033 -2.976 6.885 1.00 97.94 97 LEU A C 1
ATOM 751 O O . LEU A 1 97 ? -5.984 -4.203 7.001 1.00 97.94 97 LEU A O 1
ATOM 755 N N . GLN A 1 98 ? -6.554 -2.372 5.826 1.00 98.75 98 GLN A N 1
ATOM 756 C CA . GLN A 1 98 ? -7.143 -3.060 4.680 1.00 98.75 98 GLN A CA 1
ATOM 757 C C . GLN A 1 98 ? -6.811 -2.294 3.395 1.00 98.75 98 GLN A C 1
ATOM 759 O O . GLN A 1 98 ? -6.790 -1.066 3.394 1.00 98.75 98 GLN A O 1
ATOM 764 N N . ALA A 1 99 ? -6.583 -3.019 2.299 1.00 98.69 99 ALA A N 1
ATOM 765 C CA . ALA A 1 99 ? -6.584 -2.431 0.966 1.00 98.69 99 ALA A CA 1
ATOM 766 C C . ALA A 1 99 ? -7.977 -2.527 0.344 1.00 98.69 99 ALA A C 1
ATOM 768 O O . ALA A 1 99 ? -8.662 -3.542 0.484 1.00 98.69 99 ALA A O 1
ATOM 769 N N . ASN A 1 100 ? -8.366 -1.471 -0.355 1.00 98.69 100 ASN A N 1
ATOM 770 C CA . ASN A 1 100 ? -9.608 -1.379 -1.096 1.00 98.69 100 ASN A CA 1
ATOM 771 C C . ASN A 1 100 ? -9.310 -1.570 -2.584 1.00 98.69 100 ASN A C 1
ATOM 773 O O . ASN A 1 100 ? -8.270 -1.131 -3.079 1.00 98.69 100 ASN A O 1
ATOM 777 N N . LEU A 1 101 ? -10.238 -2.215 -3.285 1.00 98.69 101 LEU A N 1
ATOM 778 C CA . LEU A 1 101 ? -10.249 -2.277 -4.737 1.00 98.69 101 LEU A CA 1
ATOM 779 C C . LEU A 1 101 ? -11.623 -1.824 -5.222 1.00 98.69 101 LEU A C 1
ATOM 781 O O . LEU A 1 101 ? -12.602 -2.563 -5.101 1.00 98.69 101 LEU A O 1
ATOM 785 N N . TRP A 1 102 ? -11.680 -0.610 -5.750 1.00 98.62 102 TRP A N 1
ATOM 786 C CA . TRP A 1 102 ? -12.841 -0.111 -6.473 1.00 98.62 102 TRP A CA 1
ATOM 787 C C . TRP A 1 102 ? -12.758 -0.532 -7.943 1.00 98.62 102 TRP A C 1
ATOM 789 O O . TRP A 1 102 ? -11.670 -0.695 -8.491 1.00 98.62 102 TRP A O 1
ATOM 799 N N . THR A 1 103 ? -13.899 -0.809 -8.569 1.00 98.44 103 THR A N 1
ATOM 800 C CA . THR A 1 103 ? -13.942 -1.520 -9.858 1.00 98.44 103 THR A CA 1
ATOM 801 C C . THR A 1 103 ? -14.564 -0.699 -10.983 1.00 98.44 103 THR A C 1
ATOM 803 O O . THR A 1 103 ? -15.085 -1.272 -11.933 1.00 98.44 103 THR A O 1
ATOM 806 N N . GLU A 1 104 ? -14.534 0.633 -10.907 1.00 98.56 104 GLU A N 1
ATOM 807 C CA . GLU A 1 104 ? -15.093 1.522 -11.935 1.00 98.56 104 GLU A CA 1
ATOM 808 C C . GLU A 1 104 ? -14.469 1.280 -13.313 1.00 98.56 104 GLU A C 1
ATOM 810 O O . GLU A 1 104 ? -15.180 1.330 -14.313 1.00 98.56 104 GLU A O 1
ATOM 815 N N . TYR A 1 105 ? -13.163 0.995 -13.353 1.00 98.12 105 TYR A N 1
ATOM 816 C CA . TYR A 1 105 ? -12.405 0.717 -14.581 1.00 98.12 105 TYR A CA 1
ATOM 817 C C . TYR A 1 105 ? -11.903 -0.733 -14.665 1.00 98.12 105 TYR A C 1
ATOM 819 O O . TYR A 1 105 ? -11.214 -1.099 -15.611 1.00 98.12 105 TYR A O 1
ATOM 827 N N . ILE A 1 106 ? -12.243 -1.574 -13.684 1.00 98.38 106 ILE A N 1
ATOM 828 C CA . ILE A 1 106 ? -11.734 -2.945 -13.571 1.00 98.38 106 ILE A CA 1
ATOM 829 C C . ILE A 1 106 ? -12.833 -3.923 -13.979 1.00 98.38 106 ILE A C 1
ATOM 831 O O . ILE A 1 106 ? -13.631 -4.373 -13.159 1.00 98.38 106 ILE A O 1
ATOM 835 N N . GLU A 1 107 ? -12.886 -4.234 -15.272 1.00 97.06 107 GLU A N 1
ATOM 836 C CA . GLU A 1 107 ? -14.013 -4.963 -15.870 1.00 97.06 107 GLU A CA 1
ATOM 837 C C . GLU A 1 107 ? -13.908 -6.494 -15.768 1.00 97.06 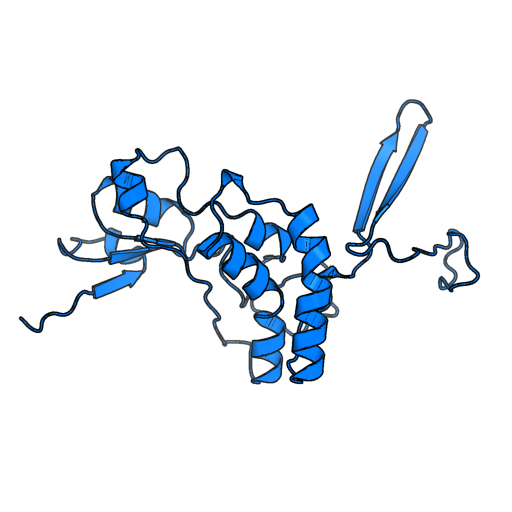107 GLU A C 1
ATOM 839 O O . GLU A 1 107 ? -14.908 -7.193 -15.950 1.00 97.06 107 GLU A O 1
ATOM 844 N N . THR A 1 108 ? -12.718 -7.041 -15.495 1.00 98.12 108 THR A N 1
ATOM 845 C CA . THR A 1 108 ? -12.471 -8.491 -15.534 1.00 98.12 108 THR A CA 1
ATOM 846 C C . THR A 1 108 ? -11.784 -9.011 -14.268 1.00 98.12 108 THR A C 1
ATOM 848 O O . THR A 1 108 ? -11.008 -8.283 -13.642 1.00 98.12 108 THR A O 1
ATOM 851 N N . PRO A 1 109 ? -12.007 -10.288 -13.895 1.00 97.75 109 PRO A N 1
ATOM 852 C CA . PRO A 1 109 ? -11.266 -10.934 -12.810 1.00 97.75 109 PRO A CA 1
ATOM 853 C C . PRO A 1 109 ? -9.745 -10.908 -13.013 1.00 97.75 109 PRO A C 1
ATOM 855 O O . PRO A 1 109 ? -9.012 -10.621 -12.074 1.00 97.75 109 PRO A O 1
ATOM 858 N N . ASP A 1 110 ? -9.266 -11.109 -14.242 1.00 97.81 110 ASP A N 1
ATOM 859 C CA . ASP A 1 110 ? -7.830 -11.055 -14.546 1.00 97.81 110 ASP A CA 1
ATOM 860 C C . ASP A 1 110 ? -7.244 -9.661 -14.270 1.00 97.81 110 ASP A C 1
ATOM 862 O O . ASP A 1 110 ? -6.093 -9.542 -13.843 1.00 97.81 110 ASP A O 1
ATOM 866 N N . TYR A 1 111 ? -8.028 -8.596 -14.485 1.00 98.31 111 TYR A N 1
ATOM 867 C CA . TYR A 1 111 ? -7.599 -7.237 -14.165 1.00 98.31 111 TYR A CA 1
ATOM 868 C C . TYR A 1 111 ? -7.660 -6.962 -12.651 1.00 98.31 111 TYR A C 1
ATOM 870 O O . TYR A 1 111 ? -6.771 -6.304 -12.114 1.00 98.31 111 TYR A O 1
ATOM 878 N N . VAL A 1 112 ? -8.628 -7.541 -11.928 1.00 98.56 112 VAL A N 1
ATOM 879 C CA . VAL A 1 112 ? -8.638 -7.546 -10.450 1.00 98.56 112 VAL A CA 1
ATOM 880 C C . VAL A 1 112 ? -7.345 -8.158 -9.905 1.00 98.56 112 VAL A C 1
ATOM 882 O O . VAL A 1 112 ? -6.700 -7.568 -9.038 1.00 98.56 112 VAL A O 1
ATOM 885 N N . GLU A 1 113 ? -6.935 -9.314 -10.429 1.00 98.50 113 GLU A N 1
ATOM 886 C CA . GLU A 1 113 ? -5.693 -9.980 -10.029 1.00 98.50 113 GLU A CA 1
ATOM 887 C C . GLU A 1 113 ? -4.461 -9.112 -10.322 1.00 98.50 113 GLU A C 1
ATOM 889 O O . GLU A 1 113 ? -3.645 -8.896 -9.426 1.00 98.50 113 GLU A O 1
ATOM 894 N N . TYR A 1 114 ? -4.375 -8.523 -11.519 1.00 98.44 114 TYR A N 1
ATOM 895 C CA . TYR A 1 114 ? -3.299 -7.603 -11.908 1.00 98.44 114 TYR A CA 1
ATOM 896 C C . TYR A 1 114 ? -3.188 -6.369 -11.000 1.00 98.44 114 TYR A C 1
ATOM 898 O O . TYR A 1 114 ? -2.086 -5.933 -10.665 1.00 98.44 114 TYR A O 1
ATOM 906 N N . MET A 1 115 ? -4.320 -5.793 -10.589 1.00 98.44 115 MET A N 1
ATOM 907 C CA . MET A 1 115 ? -4.341 -4.610 -9.725 1.00 98.44 115 MET A CA 1
ATOM 908 C C . MET A 1 115 ? -3.989 -4.955 -8.274 1.00 98.44 115 MET A C 1
ATOM 910 O O . MET A 1 115 ? -3.330 -4.171 -7.589 1.00 98.44 115 MET A O 1
ATOM 914 N N . ILE A 1 116 ? -4.377 -6.133 -7.787 1.00 98.19 116 ILE A N 1
ATOM 915 C CA . ILE A 1 116 ? -4.106 -6.556 -6.408 1.00 98.19 116 ILE A CA 1
ATOM 916 C C . ILE A 1 116 ? -2.684 -7.114 -6.251 1.00 98.19 116 ILE A C 1
ATOM 918 O O . ILE A 1 116 ? -2.007 -6.835 -5.255 1.00 98.19 116 ILE A O 1
ATOM 922 N N . MET A 1 117 ? -2.226 -7.938 -7.191 1.00 98.44 117 MET A N 1
ATOM 923 C CA . MET A 1 117 ? -0.970 -8.675 -7.091 1.00 98.44 117 MET A CA 1
ATOM 924 C C . MET A 1 117 ? 0.129 -7.986 -7.911 1.00 98.44 117 MET A C 1
ATOM 926 O O . MET A 1 117 ? -0.085 -7.698 -9.083 1.00 98.44 117 MET A O 1
ATOM 930 N N . PRO A 1 118 ? 1.329 -7.757 -7.338 1.00 97.75 118 PRO A N 1
ATOM 931 C CA . PRO A 1 118 ? 1.831 -8.317 -6.080 1.00 97.75 118 PRO A CA 1
ATOM 932 C C . PRO A 1 118 ? 1.692 -7.418 -4.842 1.00 97.75 118 PRO A C 1
ATOM 934 O O . PRO A 1 118 ? 2.161 -7.798 -3.768 1.00 97.75 118 PRO A O 1
ATOM 937 N N . ARG A 1 119 ? 1.042 -6.254 -4.942 1.00 98.38 119 ARG A N 1
ATOM 938 C CA . ARG A 1 119 ? 0.896 -5.292 -3.829 1.00 98.38 119 ARG A CA 1
ATOM 939 C C . ARG A 1 119 ? 0.279 -5.900 -2.566 1.00 98.38 119 ARG A C 1
ATOM 941 O O . ARG A 1 119 ? 0.687 -5.552 -1.458 1.00 98.38 119 ARG A O 1
ATOM 948 N N . ILE A 1 120 ? -0.617 -6.876 -2.707 1.00 98.62 120 ILE A N 1
ATOM 949 C CA . ILE A 1 120 ? -1.196 -7.608 -1.572 1.00 98.62 120 ILE A CA 1
ATOM 950 C C . ILE A 1 120 ? -0.158 -8.361 -0.730 1.00 98.62 120 ILE A C 1
ATOM 952 O O . ILE A 1 120 ? -0.353 -8.517 0.474 1.00 98.62 120 ILE A O 1
ATOM 956 N N . ALA A 1 121 ? 0.967 -8.784 -1.317 1.00 98.50 121 ALA A N 1
ATOM 957 C CA . ALA A 1 121 ? 2.054 -9.417 -0.574 1.00 98.50 121 ALA A CA 1
ATOM 958 C C . ALA A 1 121 ? 2.736 -8.413 0.367 1.00 98.50 121 ALA A C 1
ATOM 960 O O . ALA A 1 121 ? 2.975 -8.728 1.532 1.00 98.50 121 ALA A O 1
ATOM 961 N N . ALA A 1 122 ? 2.981 -7.189 -0.112 1.00 98.50 122 ALA A N 1
ATOM 962 C CA . ALA A 1 122 ? 3.516 -6.113 0.716 1.00 98.50 122 ALA A CA 1
ATOM 963 C C . ALA A 1 122 ? 2.535 -5.733 1.833 1.00 98.50 122 ALA A C 1
ATOM 965 O O . ALA A 1 122 ? 2.933 -5.657 2.993 1.00 98.50 122 ALA A O 1
ATOM 966 N N . LEU A 1 123 ? 1.247 -5.579 1.510 1.00 98.75 123 LEU A N 1
ATOM 967 C CA . LEU A 1 123 ? 0.214 -5.281 2.505 1.00 98.75 123 LEU A CA 1
ATOM 968 C C . LEU A 1 123 ? 0.128 -6.364 3.591 1.00 98.75 123 LEU A C 1
ATOM 970 O O . LEU A 1 123 ? 0.031 -6.042 4.772 1.00 98.75 123 LEU A O 1
ATOM 974 N N . SER A 1 124 ? 0.210 -7.638 3.196 1.00 98.56 124 SER A N 1
ATOM 975 C CA . SER A 1 124 ? 0.188 -8.775 4.125 1.00 98.56 124 SER A CA 1
ATOM 976 C C . SER A 1 124 ? 1.371 -8.737 5.096 1.00 98.56 124 SER A C 1
ATOM 978 O O . SER A 1 124 ? 1.222 -9.064 6.273 1.00 98.56 124 SER A O 1
ATOM 980 N N . GLU A 1 125 ? 2.546 -8.298 4.636 1.00 98.44 125 GLU A N 1
ATOM 981 C CA . GLU A 1 125 ? 3.706 -8.110 5.506 1.00 98.44 125 GLU A CA 1
ATOM 982 C C . GLU A 1 125 ? 3.492 -6.952 6.490 1.00 98.44 125 GLU A C 1
ATOM 984 O O . GLU A 1 125 ? 3.768 -7.118 7.676 1.00 98.44 125 GLU A O 1
ATOM 989 N N . VAL A 1 126 ? 2.913 -5.829 6.045 1.00 98.25 126 VAL A N 1
ATOM 990 C CA . VAL A 1 126 ? 2.535 -4.705 6.927 1.00 98.25 126 VAL A CA 1
ATOM 991 C C . VAL A 1 126 ? 1.490 -5.127 7.967 1.00 98.25 126 VAL A C 1
ATOM 993 O O . VAL A 1 126 ? 1.554 -4.691 9.112 1.00 98.25 126 VAL A O 1
ATOM 996 N N . GLN A 1 127 ? 0.545 -5.994 7.599 1.00 98.19 127 GLN A N 1
ATOM 997 C CA . GLN A 1 127 ? -0.493 -6.502 8.502 1.00 98.19 127 GLN A CA 1
ATOM 998 C C . GLN A 1 127 ? 0.046 -7.454 9.575 1.00 98.19 127 GLN A C 1
ATOM 1000 O O . GLN A 1 127 ? -0.516 -7.522 10.667 1.00 98.19 127 GLN A O 1
ATOM 1005 N N . TRP A 1 128 ? 1.089 -8.227 9.264 1.00 98.00 128 TRP A N 1
ATOM 1006 C CA . TRP A 1 128 ? 1.477 -9.385 10.074 1.00 98.00 128 TRP A CA 1
ATOM 1007 C C . TRP A 1 128 ? 2.825 -9.239 10.782 1.00 98.00 128 TRP A C 1
ATOM 1009 O O . TRP A 1 128 ? 3.013 -9.738 11.896 1.00 98.00 128 TRP A O 1
ATOM 1019 N N . VAL A 1 129 ? 3.804 -8.607 10.134 1.00 96.75 129 VAL A N 1
ATOM 1020 C CA . VAL A 1 129 ? 5.170 -8.508 10.650 1.00 96.75 129 VAL A CA 1
ATOM 1021 C C . VAL A 1 129 ? 5.283 -7.323 11.598 1.00 96.75 129 VAL A C 1
ATOM 1023 O O . VAL A 1 129 ? 4.798 -6.230 11.330 1.00 96.75 129 VAL A O 1
ATOM 1026 N N . LYS A 1 130 ? 5.965 -7.541 12.727 1.00 93.88 130 LYS A N 1
ATOM 1027 C CA . LYS A 1 130 ? 6.232 -6.466 13.684 1.00 93.88 130 LYS A CA 1
ATOM 1028 C C . LYS A 1 130 ? 7.072 -5.353 13.035 1.00 93.88 130 LYS A C 1
ATOM 1030 O O . LYS A 1 130 ? 8.022 -5.699 12.325 1.00 93.88 130 LYS A O 1
ATOM 1035 N N . PRO A 1 131 ? 6.806 -4.063 13.314 1.00 91.31 131 PRO A N 1
ATOM 1036 C CA . PRO A 1 131 ? 7.503 -2.945 12.675 1.00 91.31 131 PRO A CA 1
ATOM 1037 C C . PRO A 1 131 ? 9.031 -3.057 12.715 1.00 91.31 131 PRO A C 1
ATOM 1039 O O . PRO A 1 131 ? 9.688 -2.882 11.693 1.00 91.31 131 PRO A O 1
ATOM 1042 N N . GLU A 1 132 ? 9.607 -3.474 13.846 1.00 94.12 132 GLU A N 1
ATOM 1043 C CA . GLU A 1 132 ? 11.058 -3.610 14.028 1.00 94.12 132 GLU A CA 1
ATOM 1044 C C . GLU A 1 132 ? 11.708 -4.720 13.182 1.00 94.12 132 GLU A C 1
ATOM 1046 O O . GLU A 1 132 ? 12.932 -4.822 13.117 1.00 94.12 132 GLU A O 1
ATOM 1051 N N . LYS A 1 133 ? 10.901 -5.576 12.547 1.00 96.31 133 LYS A N 1
ATOM 1052 C CA . LYS A 1 133 ? 11.354 -6.658 11.664 1.00 96.31 133 LYS A CA 1
ATOM 1053 C C . LYS A 1 133 ? 11.126 -6.364 10.184 1.00 96.31 133 LYS A C 1
ATOM 1055 O O . LYS A 1 133 ? 11.585 -7.150 9.354 1.00 96.31 133 LYS A O 1
ATOM 1060 N N . LYS A 1 134 ? 10.424 -5.280 9.840 1.00 96.38 134 LYS A N 1
ATOM 1061 C CA . LYS A 1 134 ? 10.193 -4.906 8.443 1.00 96.38 134 LYS A CA 1
ATOM 1062 C C . LYS A 1 134 ? 11.518 -4.502 7.798 1.00 96.38 134 LYS A C 1
ATOM 1064 O O . LYS A 1 134 ? 12.221 -3.620 8.278 1.00 96.38 134 LYS A O 1
ATOM 1069 N N . ASN A 1 135 ? 11.839 -5.130 6.672 1.00 96.88 135 ASN A N 1
ATOM 1070 C CA . ASN A 1 135 ? 12.974 -4.768 5.829 1.00 96.88 135 ASN A CA 1
ATOM 1071 C C . ASN A 1 135 ? 12.605 -4.975 4.352 1.00 96.88 135 ASN A C 1
ATOM 1073 O O . ASN A 1 135 ? 12.350 -6.105 3.941 1.00 96.88 135 ASN A O 1
ATOM 1077 N N . TYR A 1 136 ? 12.542 -3.882 3.584 1.00 94.12 136 TYR A N 1
ATOM 1078 C CA . TYR A 1 136 ? 12.056 -3.911 2.202 1.00 94.12 136 TYR A CA 1
ATOM 1079 C C . TYR A 1 136 ? 12.976 -4.706 1.268 1.00 94.12 136 TYR A C 1
ATOM 1081 O O . TYR A 1 136 ? 12.499 -5.560 0.529 1.00 94.12 136 TYR A O 1
ATOM 1089 N N . GLU A 1 137 ? 14.294 -4.535 1.387 1.00 92.06 137 GLU A N 1
ATOM 1090 C CA . GLU A 1 137 ? 15.272 -5.325 0.627 1.00 92.06 137 GLU A CA 1
ATOM 1091 C C . GLU A 1 137 ? 15.098 -6.825 0.892 1.00 92.06 137 GLU A C 1
ATOM 1093 O O . GLU A 1 137 ? 15.015 -7.645 -0.023 1.00 92.06 137 GLU A O 1
ATOM 1098 N N . ALA A 1 138 ? 14.942 -7.206 2.163 1.00 94.56 138 ALA A N 1
ATOM 1099 C CA . ALA A 1 138 ? 14.692 -8.595 2.526 1.00 94.56 138 ALA A CA 1
ATOM 1100 C C . ALA A 1 138 ? 13.345 -9.100 1.981 1.00 94.56 138 ALA A C 1
ATOM 1102 O O . ALA A 1 138 ? 13.250 -10.270 1.608 1.00 94.56 138 ALA A O 1
ATOM 1103 N N . PHE A 1 139 ? 12.305 -8.264 1.942 1.00 96.25 139 PHE A N 1
ATOM 1104 C CA . PHE A 1 139 ? 11.022 -8.592 1.314 1.00 96.25 139 PHE A CA 1
ATOM 1105 C C . PHE A 1 139 ? 11.192 -8.872 -0.186 1.00 96.25 139 PHE A C 1
ATOM 1107 O O . PHE A 1 139 ? 10.752 -9.923 -0.660 1.00 96.25 139 PHE A O 1
ATOM 1114 N N . LEU A 1 140 ? 11.914 -8.008 -0.904 1.00 92.94 140 LEU A N 1
ATOM 1115 C CA . LEU A 1 140 ? 12.184 -8.154 -2.334 1.00 92.94 140 LEU A CA 1
ATOM 1116 C C . LEU A 1 140 ? 12.931 -9.450 -2.662 1.00 92.94 140 LEU A C 1
ATOM 1118 O O . LEU A 1 140 ? 12.568 -10.125 -3.618 1.00 92.94 140 LEU A O 1
ATOM 1122 N N . THR A 1 141 ? 13.871 -9.891 -1.820 1.00 92.62 141 THR A N 1
ATOM 1123 C CA . THR A 1 141 ? 14.535 -11.196 -2.030 1.00 92.62 141 THR A CA 1
ATOM 1124 C C . THR A 1 141 ? 13.604 -12.409 -1.896 1.00 92.62 141 THR A C 1
ATOM 1126 O O . THR A 1 141 ? 13.874 -13.460 -2.478 1.00 92.62 141 THR A O 1
ATOM 1129 N N . ARG A 1 142 ? 12.503 -12.299 -1.137 1.00 95.06 142 ARG A N 1
ATOM 1130 C CA . ARG A 1 142 ? 11.527 -13.391 -0.947 1.00 95.06 142 ARG A CA 1
ATOM 1131 C C . ARG A 1 142 ? 10.404 -13.360 -1.979 1.00 95.06 142 ARG A C 1
ATOM 1133 O O . ARG A 1 142 ? 9.829 -14.409 -2.276 1.00 95.06 142 ARG A O 1
ATOM 1140 N N . LEU A 1 143 ? 10.095 -12.180 -2.516 1.00 95.81 143 LEU A N 1
ATOM 1141 C CA . LEU A 1 143 ? 8.969 -11.957 -3.416 1.00 95.81 143 LEU A CA 1
ATOM 1142 C C . LEU A 1 143 ? 8.989 -12.869 -4.663 1.00 95.81 143 LEU A C 1
ATOM 1144 O O . LEU A 1 143 ? 7.957 -13.492 -4.916 1.00 95.81 143 LEU A O 1
ATOM 1148 N N . PRO A 1 144 ? 10.113 -13.080 -5.383 1.00 94.12 144 PRO A N 1
ATOM 1149 C CA . PRO A 1 144 ? 10.153 -13.986 -6.536 1.00 94.12 144 PRO A CA 1
ATOM 1150 C C . PRO A 1 144 ? 9.672 -15.412 -6.233 1.00 94.12 144 PRO A C 1
ATOM 1152 O O . PRO A 1 144 ? 9.034 -16.049 -7.072 1.00 94.12 144 PRO A O 1
ATOM 1155 N N . GLY A 1 145 ? 9.920 -15.915 -5.018 1.00 95.44 145 GLY A N 1
ATOM 1156 C CA . GLY A 1 145 ? 9.431 -17.227 -4.589 1.00 95.44 145 GLY A CA 1
ATOM 1157 C C . GLY A 1 145 ? 7.903 -17.297 -4.524 1.00 95.44 145 GLY A C 1
ATOM 1158 O O . GLY A 1 145 ? 7.317 -18.305 -4.924 1.00 95.44 145 GLY A O 1
ATOM 1159 N N . LEU A 1 146 ? 7.258 -16.217 -4.076 1.00 97.06 146 LEU A N 1
ATOM 1160 C CA . LEU A 1 146 ? 5.801 -16.083 -4.052 1.00 97.06 146 LEU A CA 1
ATOM 1161 C C . LEU A 1 146 ? 5.223 -15.895 -5.462 1.00 97.06 146 LEU A C 1
ATOM 1163 O O . LEU A 1 146 ? 4.228 -16.529 -5.798 1.00 97.06 146 LEU A O 1
ATOM 1167 N N . LEU A 1 147 ? 5.879 -15.109 -6.319 1.00 96.06 147 LEU A N 1
ATOM 1168 C CA . LEU A 1 147 ? 5.447 -14.914 -7.710 1.00 96.06 147 LEU A CA 1
ATOM 1169 C C . LEU A 1 147 ? 5.524 -16.210 -8.527 1.00 96.06 147 LEU A C 1
ATOM 1171 O O . LEU A 1 147 ? 4.631 -16.506 -9.315 1.00 96.06 147 LEU A O 1
ATOM 1175 N N . ASN A 1 148 ? 6.525 -17.057 -8.271 1.00 95.81 148 ASN A N 1
ATOM 1176 C CA . ASN A 1 148 ? 6.579 -18.405 -8.843 1.00 95.81 148 ASN A CA 1
ATOM 1177 C C . ASN A 1 148 ? 5.376 -19.266 -8.414 1.00 95.81 148 ASN A C 1
ATOM 1179 O O . ASN A 1 148 ? 4.872 -20.071 -9.196 1.00 95.81 148 ASN A O 1
ATOM 1183 N N . LEU A 1 149 ? 4.892 -19.108 -7.177 1.00 97.81 149 LEU A N 1
ATOM 1184 C CA . LEU A 1 149 ? 3.669 -19.779 -6.740 1.00 97.81 149 LEU A CA 1
ATOM 1185 C C . LEU A 1 149 ? 2.442 -19.228 -7.478 1.00 97.81 149 LEU A C 1
ATOM 1187 O O . LEU A 1 149 ? 1.630 -20.028 -7.933 1.00 97.81 149 LEU A O 1
ATOM 1191 N N . TYR A 1 150 ? 2.333 -17.908 -7.650 1.00 97.56 150 TYR A N 1
ATOM 1192 C CA . TYR A 1 150 ? 1.254 -17.291 -8.433 1.00 97.56 150 TYR A CA 1
ATOM 1193 C C . TYR A 1 150 ? 1.220 -17.841 -9.861 1.00 97.56 150 TYR A C 1
ATOM 1195 O O . TYR A 1 150 ? 0.185 -18.340 -10.295 1.00 97.56 150 TYR A O 1
ATOM 1203 N N . GLY A 1 151 ? 2.373 -17.890 -10.536 1.00 96.88 151 GLY A N 1
ATOM 1204 C CA . GLY A 1 151 ? 2.489 -18.465 -11.877 1.00 96.88 151 GLY A CA 1
ATOM 1205 C C . GLY A 1 151 ? 2.088 -19.945 -11.948 1.00 96.88 151 GLY A C 1
ATOM 1206 O O . GLY A 1 151 ? 1.411 -20.356 -12.885 1.00 96.88 151 GLY A O 1
ATOM 1207 N N . LYS A 1 152 ? 2.432 -20.758 -10.938 1.00 98.19 152 LYS A N 1
ATOM 1208 C CA . LYS A 1 152 ? 2.004 -22.172 -10.865 1.00 98.19 152 LYS A CA 1
ATOM 1209 C C . LYS A 1 152 ? 0.506 -22.346 -10.634 1.00 98.19 152 LYS A C 1
ATOM 1211 O O . LYS A 1 152 ? -0.045 -23.365 -11.044 1.00 98.19 152 LYS A O 1
ATOM 1216 N N . LEU A 1 153 ? -0.120 -21.402 -9.939 1.00 98.00 153 LEU A N 1
ATOM 1217 C CA . LEU A 1 153 ? -1.559 -21.393 -9.678 1.00 98.00 153 LEU A CA 1
ATOM 1218 C C . LEU A 1 153 ? -2.357 -20.739 -10.813 1.00 98.00 153 LEU A C 1
ATOM 1220 O O . LEU A 1 153 ? -3.576 -20.871 -10.834 1.00 98.00 153 LEU A O 1
ATOM 1224 N N . GLY A 1 154 ? -1.676 -20.098 -11.766 1.00 97.81 154 GLY A N 1
ATOM 1225 C CA . GLY A 1 154 ? -2.299 -19.427 -12.901 1.00 97.81 154 GLY A CA 1
ATOM 1226 C C . GLY A 1 154 ? -2.896 -18.062 -12.563 1.00 97.81 154 GLY A C 1
ATOM 1227 O O . GLY A 1 154 ? -3.765 -17.614 -13.299 1.00 97.81 154 GLY A O 1
ATOM 1228 N N . TYR A 1 155 ? -2.459 -17.420 -11.475 1.00 97.94 155 TYR A N 1
ATOM 1229 C CA . TYR A 1 155 ? -2.889 -16.058 -11.146 1.00 97.94 155 TYR A CA 1
ATOM 1230 C C . TYR A 1 155 ? -2.167 -15.041 -12.025 1.00 97.94 155 TYR A C 1
ATOM 1232 O O . TYR A 1 155 ? -0.950 -15.139 -12.225 1.00 97.94 155 TYR A O 1
ATOM 1240 N N . ASN A 1 156 ? -2.904 -14.045 -12.500 1.00 97.88 156 ASN A N 1
ATOM 1241 C CA . ASN A 1 156 ? -2.349 -12.869 -13.145 1.00 97.88 156 ASN A CA 1
ATOM 1242 C C . ASN A 1 156 ? -1.755 -11.912 -12.096 1.00 97.88 156 ASN A C 1
ATOM 1244 O O . ASN A 1 156 ? -2.220 -11.834 -10.960 1.00 97.88 156 ASN A O 1
ATOM 1248 N N . TYR A 1 157 ? -0.698 -11.188 -12.451 1.00 97.81 157 TYR A N 1
ATOM 1249 C CA . TYR A 1 157 ? -0.077 -10.204 -11.566 1.00 97.81 157 TYR A CA 1
ATOM 1250 C C . TYR A 1 157 ? 0.751 -9.204 -12.366 1.00 97.81 157 TYR A C 1
ATOM 1252 O O . TYR A 1 157 ? 1.271 -9.512 -13.438 1.00 97.81 157 TYR A O 1
ATOM 1260 N N . ALA A 1 158 ? 0.908 -8.005 -11.818 1.00 97.00 158 ALA A N 1
ATOM 1261 C CA . ALA A 1 158 ? 1.750 -6.984 -12.409 1.00 97.00 158 ALA A CA 1
ATOM 1262 C C . ALA A 1 158 ? 3.246 -7.265 -12.209 1.00 97.00 158 ALA A C 1
ATOM 1264 O O . ALA A 1 158 ? 3.675 -7.805 -11.185 1.00 97.00 158 ALA A O 1
ATOM 1265 N N . THR A 1 159 ? 4.059 -6.879 -13.190 1.00 94.25 159 THR A N 1
ATOM 1266 C CA . THR A 1 159 ? 5.491 -7.212 -13.238 1.00 94.25 159 THR A CA 1
ATOM 1267 C C . THR A 1 159 ? 6.417 -6.027 -12.995 1.00 94.25 159 THR A C 1
ATOM 1269 O O . THR A 1 159 ? 7.625 -6.227 -13.012 1.00 94.25 159 THR A O 1
ATOM 1272 N N . HIS A 1 160 ? 5.893 -4.832 -12.696 1.00 91.62 160 HIS A N 1
ATOM 1273 C CA . HIS A 1 160 ? 6.689 -3.599 -12.532 1.00 91.62 160 HIS A CA 1
ATOM 1274 C C . HIS A 1 160 ? 7.784 -3.704 -11.470 1.00 91.62 160 HIS A C 1
ATOM 1276 O O . HIS A 1 160 ? 8.783 -2.998 -11.509 1.00 91.62 160 HIS A O 1
ATOM 1282 N N . VAL A 1 161 ? 7.620 -4.610 -10.502 1.00 88.31 161 VAL A N 1
ATOM 1283 C CA . VAL A 1 161 ? 8.642 -4.873 -9.483 1.00 88.31 161 VAL A CA 1
ATOM 1284 C C . VAL A 1 161 ? 9.951 -5.411 -10.081 1.00 88.31 161 VAL A C 1
ATOM 1286 O O . VAL A 1 161 ? 10.987 -5.320 -9.437 1.00 88.31 161 VAL A O 1
ATOM 1289 N N . PHE A 1 162 ? 9.920 -5.953 -11.300 1.00 87.75 162 PHE A N 1
ATOM 1290 C CA . PHE A 1 162 ? 11.096 -6.416 -12.039 1.00 87.75 162 PHE A CA 1
ATOM 1291 C C . PHE A 1 162 ? 11.698 -5.354 -12.966 1.00 87.75 162 PHE A C 1
ATOM 1293 O O . PHE A 1 162 ? 12.728 -5.620 -13.587 1.00 87.75 162 PHE A O 1
ATOM 1300 N N . ASP A 1 163 ? 11.088 -4.171 -13.067 1.00 88.56 163 ASP A N 1
ATOM 1301 C CA . ASP A 1 163 ? 11.614 -3.094 -13.899 1.00 88.56 163 ASP A CA 1
ATOM 1302 C C . ASP A 1 163 ? 12.977 -2.632 -13.370 1.00 88.56 163 ASP A C 1
ATOM 1304 O O . ASP A 1 163 ? 13.216 -2.561 -12.158 1.00 88.56 163 ASP A O 1
ATOM 1308 N N . VAL A 1 164 ? 13.875 -2.285 -14.295 1.00 87.94 164 VAL A N 1
ATOM 1309 C CA . VAL A 1 164 ? 15.181 -1.717 -13.950 1.00 87.94 164 VAL A CA 1
ATOM 1310 C C . VAL A 1 164 ? 14.965 -0.346 -13.319 1.00 87.94 164 VAL A C 1
ATOM 1312 O O . VAL A 1 164 ? 14.473 0.582 -13.962 1.00 87.94 164 VAL A O 1
ATOM 1315 N N . GLN A 1 165 ? 15.376 -0.207 -12.065 1.00 85.00 165 GLN A N 1
ATOM 1316 C CA . GLN A 1 165 ? 15.368 1.065 -11.361 1.00 85.00 165 GLN A CA 1
ATOM 1317 C C . GLN A 1 165 ? 16.605 1.860 -11.767 1.00 85.00 165 GLN A C 1
ATOM 1319 O O . GLN A 1 165 ? 17.725 1.361 -11.669 1.00 85.00 165 GLN A O 1
ATOM 1324 N N . ALA A 1 166 ? 16.403 3.098 -12.216 1.00 89.31 166 ALA A N 1
ATOM 1325 C CA . ALA A 1 166 ? 17.479 3.999 -12.605 1.00 89.31 166 ALA A CA 1
ATOM 1326 C C . ALA A 1 166 ? 17.536 5.197 -11.658 1.00 89.31 166 ALA A C 1
ATOM 1328 O O . ALA A 1 166 ? 16.599 5.993 -11.579 1.00 89.31 166 ALA A O 1
ATOM 1329 N N . LYS A 1 167 ? 18.663 5.359 -10.966 1.00 89.94 167 LYS A N 1
ATOM 1330 C CA . LYS A 1 167 ? 18.939 6.524 -10.131 1.00 89.94 167 LYS A CA 1
ATOM 1331 C C . LYS A 1 167 ? 19.972 7.402 -10.821 1.00 89.94 167 LYS A C 1
ATOM 1333 O O . LYS A 1 167 ? 21.097 6.981 -11.067 1.00 89.94 167 LYS A O 1
ATOM 1338 N N . MET A 1 168 ? 19.575 8.634 -11.121 1.00 93.31 168 MET A N 1
ATOM 1339 C CA . MET A 1 168 ? 20.440 9.634 -11.741 1.00 93.31 168 MET A CA 1
ATOM 1340 C C . MET A 1 168 ? 21.005 10.561 -10.665 1.00 93.31 168 MET A C 1
ATOM 1342 O O . MET A 1 168 ? 20.252 11.250 -9.974 1.00 93.31 168 MET A O 1
ATOM 1346 N N . ILE A 1 169 ? 22.326 10.572 -10.512 1.00 96.06 169 ILE A N 1
ATOM 1347 C CA . ILE A 1 169 ? 23.042 11.305 -9.467 1.00 96.06 169 ILE A CA 1
ATOM 1348 C C . ILE A 1 169 ? 23.934 12.355 -10.139 1.00 96.06 169 ILE A C 1
ATOM 1350 O O . ILE A 1 169 ? 24.925 12.002 -10.780 1.00 96.06 169 ILE A O 1
ATOM 1354 N N . PRO A 1 170 ? 23.607 13.654 -10.025 1.00 96.44 170 PRO A N 1
ATOM 1355 C CA . PRO A 1 170 ? 24.487 14.708 -10.512 1.00 96.44 170 PRO A CA 1
ATOM 1356 C C . PRO A 1 170 ? 25.813 14.692 -9.748 1.00 96.44 170 PRO A C 1
ATOM 1358 O O . PRO A 1 170 ? 25.824 14.839 -8.524 1.00 96.44 170 PRO A O 1
ATOM 1361 N N . ASN A 1 171 ? 26.927 14.555 -10.465 1.00 95.75 171 ASN A N 1
ATOM 1362 C CA . ASN A 1 171 ? 28.264 14.587 -9.893 1.00 95.75 171 ASN A CA 1
ATOM 1363 C C . ASN A 1 171 ? 29.000 15.854 -10.342 1.00 95.75 171 ASN A C 1
ATOM 1365 O O . ASN A 1 171 ? 29.498 15.969 -11.464 1.00 95.75 171 ASN A O 1
ATOM 1369 N N . PHE A 1 172 ? 29.048 16.836 -9.443 1.00 96.25 172 PHE A N 1
ATOM 1370 C CA . PHE A 1 172 ? 29.646 18.143 -9.720 1.00 96.25 172 PHE A CA 1
ATOM 1371 C C . PHE A 1 172 ? 31.179 18.130 -9.694 1.00 96.25 172 PHE A C 1
ATOM 1373 O O . PHE A 1 172 ? 31.790 19.036 -10.256 1.00 96.25 172 PHE A O 1
ATOM 1380 N N . GLU A 1 173 ? 31.807 17.128 -9.072 1.00 96.38 173 GLU A N 1
ATOM 1381 C CA . GLU A 1 173 ? 33.271 17.016 -9.033 1.00 96.38 173 GLU A CA 1
ATOM 1382 C C . GLU A 1 173 ? 33.821 16.543 -10.381 1.00 96.38 173 GLU A C 1
ATOM 1384 O O . GLU A 1 173 ? 34.807 17.082 -10.884 1.00 96.38 173 GLU A O 1
ATOM 1389 N N . THR A 1 174 ? 33.157 15.561 -10.991 1.00 95.69 174 THR A N 1
ATOM 1390 C CA . THR A 1 174 ? 33.522 14.992 -12.297 1.00 95.69 174 THR A CA 1
ATOM 1391 C C . THR A 1 174 ? 32.800 15.657 -13.466 1.00 95.69 174 THR A C 1
ATOM 1393 O O . THR A 1 174 ? 33.128 15.372 -14.618 1.00 95.69 174 THR A O 1
ATOM 1396 N N . ASN A 1 175 ? 31.837 16.544 -13.193 1.00 95.44 175 ASN A N 1
ATOM 1397 C CA . ASN A 1 175 ? 30.936 17.127 -14.188 1.00 95.44 175 ASN A CA 1
ATOM 1398 C C . ASN A 1 175 ? 30.231 16.043 -15.035 1.00 95.44 175 ASN A C 1
ATOM 1400 O O . ASN A 1 175 ? 30.125 16.164 -16.258 1.00 95.44 175 ASN A O 1
ATOM 1404 N N . SER A 1 176 ? 29.782 14.967 -14.379 1.00 95.94 176 SER A N 1
ATOM 1405 C CA . SER A 1 176 ? 29.050 13.848 -14.981 1.00 95.94 176 SER A CA 1
ATOM 1406 C C . SER A 1 176 ? 27.663 13.680 -14.365 1.00 95.94 176 SER A C 1
ATOM 1408 O O . SER A 1 176 ? 27.339 14.233 -13.312 1.00 95.94 176 SER A O 1
ATOM 1410 N N . LEU A 1 177 ? 26.829 12.904 -15.055 1.00 95.94 177 LEU A N 1
ATOM 1411 C CA . LEU A 1 177 ? 25.627 12.322 -14.480 1.00 95.94 177 LEU A CA 1
ATOM 1412 C C . LEU A 1 177 ? 25.912 10.843 -14.240 1.00 95.94 177 LEU A C 1
ATOM 1414 O O . LEU A 1 177 ? 26.055 10.085 -15.199 1.00 95.94 177 LEU A O 1
ATOM 1418 N N . ASP A 1 178 ? 26.010 10.452 -12.977 1.00 95.00 178 ASP A N 1
ATOM 1419 C CA . ASP A 1 178 ? 26.236 9.062 -12.611 1.00 95.00 178 ASP A CA 1
ATOM 1420 C C . ASP A 1 178 ? 24.879 8.347 -12.622 1.00 95.00 178 ASP A C 1
ATOM 1422 O O . ASP A 1 178 ? 23.907 8.822 -12.027 1.00 95.00 178 ASP A O 1
ATOM 1426 N N . VAL A 1 179 ? 24.785 7.239 -13.358 1.00 94.38 179 VAL A N 1
ATOM 1427 C CA . VAL A 1 179 ? 23.550 6.456 -13.494 1.00 94.38 179 VAL A CA 1
ATOM 1428 C C . VAL A 1 179 ? 23.758 5.113 -12.815 1.00 94.38 179 VAL A C 1
ATOM 1430 O O . VAL A 1 179 ? 24.556 4.296 -13.268 1.00 94.38 179 VAL A O 1
ATOM 1433 N N . GLU A 1 180 ? 23.030 4.886 -11.727 1.00 93.50 180 GLU A N 1
ATOM 1434 C CA . GLU A 1 180 ? 23.001 3.606 -11.023 1.00 93.50 180 GLU A CA 1
ATOM 1435 C C . GLU A 1 180 ? 21.761 2.828 -11.468 1.00 93.50 180 GLU A C 1
ATOM 1437 O O . GLU A 1 180 ? 20.642 3.340 -11.382 1.00 93.50 180 GLU A O 1
ATOM 1442 N N . LEU A 1 181 ? 21.965 1.602 -11.953 1.00 91.56 181 LEU A N 1
ATOM 1443 C CA . LEU A 1 181 ? 20.898 0.700 -12.383 1.00 91.56 181 LEU A CA 1
ATOM 1444 C C . LEU A 1 181 ? 20.796 -0.474 -11.408 1.00 91.56 181 LEU A C 1
ATOM 1446 O O . LEU A 1 181 ? 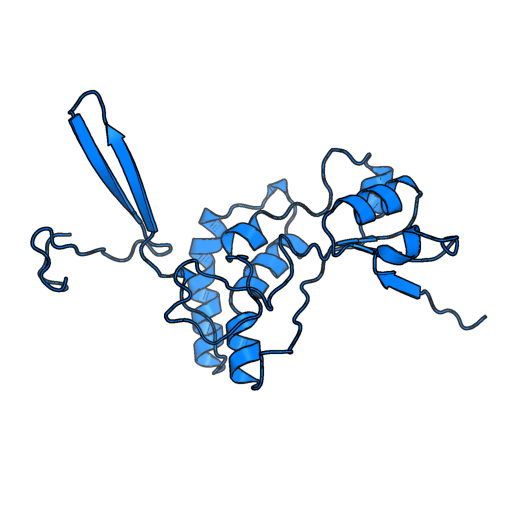21.813 -1.082 -11.067 1.00 91.56 181 LEU A O 1
ATOM 1450 N N . SER A 1 182 ? 19.584 -0.817 -10.980 1.00 87.06 182 SER A N 1
ATOM 1451 C CA . SER A 1 182 ? 19.341 -1.956 -10.091 1.00 87.06 182 SER A CA 1
ATOM 1452 C C . SER A 1 182 ? 18.057 -2.711 -10.436 1.00 87.06 182 SER A C 1
ATOM 1454 O O . SER A 1 182 ? 17.145 -2.190 -11.074 1.00 87.06 182 SER A O 1
ATOM 1456 N N . THR A 1 183 ? 18.006 -3.973 -10.018 1.00 87.31 183 THR A N 1
ATOM 1457 C CA . THR A 1 183 ? 16.860 -4.882 -10.143 1.00 87.31 183 THR A CA 1
ATOM 1458 C C . THR A 1 183 ? 16.678 -5.622 -8.823 1.00 87.31 183 THR A C 1
ATOM 1460 O O . THR A 1 183 ? 17.640 -5.830 -8.080 1.00 87.31 183 THR A O 1
ATOM 1463 N N . ILE A 1 184 ? 15.451 -6.042 -8.516 1.00 82.31 184 ILE A N 1
ATOM 1464 C CA . ILE A 1 184 ? 15.129 -6.652 -7.214 1.00 82.31 184 ILE A CA 1
ATOM 1465 C C . ILE A 1 184 ? 15.779 -8.025 -6.986 1.00 82.31 184 ILE A C 1
ATOM 1467 O O . ILE A 1 184 ? 15.910 -8.485 -5.854 1.00 82.31 184 ILE A O 1
ATOM 1471 N N . ASP A 1 185 ? 16.174 -8.693 -8.063 1.00 79.38 185 ASP A N 1
ATOM 1472 C CA . ASP A 1 185 ? 16.760 -10.029 -8.085 1.00 79.38 185 ASP A CA 1
ATOM 1473 C C . ASP A 1 185 ? 18.236 -10.013 -8.514 1.00 79.38 185 ASP A C 1
ATOM 1475 O O . ASP A 1 185 ? 18.849 -11.071 -8.667 1.00 79.38 185 ASP A O 1
ATOM 1479 N N . ASN A 1 186 ? 18.827 -8.821 -8.667 1.00 82.44 186 ASN A N 1
ATOM 1480 C CA . ASN A 1 186 ? 20.168 -8.612 -9.213 1.00 82.44 186 ASN A CA 1
ATOM 1481 C C . ASN A 1 186 ? 20.363 -9.252 -10.601 1.00 82.44 186 ASN A C 1
ATOM 1483 O O . ASN A 1 186 ? 21.473 -9.683 -10.944 1.00 82.44 186 ASN A O 1
ATOM 1487 N N . ALA A 1 187 ? 19.297 -9.339 -11.407 1.00 87.19 187 ALA A N 1
ATOM 1488 C CA . ALA A 1 187 ? 19.401 -9.745 -12.800 1.00 87.19 187 ALA A CA 1
ATOM 1489 C C . ALA A 1 187 ? 20.408 -8.854 -13.557 1.00 87.19 187 ALA A C 1
ATOM 1491 O O . ALA A 1 187 ? 20.468 -7.645 -13.316 1.00 87.19 187 ALA A O 1
ATOM 1492 N N . PRO A 1 188 ? 21.207 -9.420 -14.485 1.00 91.44 188 PRO A N 1
ATOM 1493 C CA . PRO A 1 188 ? 22.101 -8.637 -15.328 1.00 91.44 188 PRO A CA 1
ATOM 1494 C C . PRO A 1 188 ? 21.342 -7.550 -16.100 1.00 91.44 188 PRO A C 1
ATOM 1496 O O . PRO A 1 188 ? 20.443 -7.861 -16.879 1.00 91.44 188 PRO A O 1
ATOM 1499 N N . VAL A 1 189 ? 21.742 -6.294 -15.912 1.00 93.94 189 VAL A N 1
ATOM 1500 C CA . VAL A 1 189 ? 21.235 -5.156 -16.684 1.00 93.94 189 VAL A CA 1
ATOM 1501 C C . VAL A 1 189 ? 22.169 -4.921 -17.866 1.00 93.94 189 VAL A C 1
ATOM 1503 O O . VAL A 1 189 ? 23.382 -4.945 -17.695 1.00 93.94 189 VAL A O 1
ATOM 1506 N N . TYR A 1 190 ? 21.612 -4.725 -19.059 1.00 95.44 190 TYR A N 1
ATOM 1507 C CA . TYR A 1 190 ? 22.370 -4.434 -20.276 1.00 95.44 190 TYR A CA 1
ATOM 1508 C C . TYR A 1 190 ? 21.898 -3.105 -20.868 1.00 95.44 190 TYR A C 1
ATOM 1510 O O . TYR A 1 190 ? 20.693 -2.861 -20.926 1.00 95.44 190 TYR A O 1
ATOM 1518 N N . TYR A 1 191 ? 22.821 -2.259 -21.329 1.00 95.62 191 TYR A N 1
ATOM 1519 C CA . TYR A 1 191 ? 22.517 -0.911 -21.817 1.00 95.62 191 TYR A CA 1
ATOM 1520 C C . TYR A 1 191 ? 23.259 -0.543 -23.110 1.00 95.62 191 TYR A C 1
ATOM 1522 O O . TYR A 1 191 ? 24.275 -1.135 -23.485 1.00 95.62 191 TYR A O 1
ATOM 1530 N N . THR A 1 192 ? 22.735 0.472 -23.793 1.00 96.50 192 THR A N 1
ATOM 1531 C CA . THR A 1 192 ? 23.309 1.113 -24.982 1.00 96.50 192 THR A CA 1
ATOM 1532 C C . THR A 1 192 ? 23.324 2.627 -24.763 1.00 96.50 192 THR A C 1
ATOM 1534 O O . THR A 1 192 ? 22.478 3.168 -24.055 1.00 96.50 192 THR A O 1
ATOM 1537 N N . LEU A 1 193 ? 24.307 3.324 -25.338 1.00 95.94 193 LEU A N 1
ATOM 1538 C CA . LEU A 1 193 ? 24.429 4.792 -25.241 1.00 95.94 193 LEU A CA 1
ATOM 1539 C C . LEU A 1 193 ? 24.197 5.499 -26.584 1.00 95.94 193 LEU A C 1
ATOM 1541 O O . LEU A 1 193 ? 24.254 6.723 -26.661 1.00 95.94 193 LEU A O 1
ATOM 1545 N N . ASP A 1 194 ? 23.954 4.734 -27.647 1.00 96.25 194 ASP A N 1
ATOM 1546 C CA . ASP A 1 194 ? 23.826 5.209 -29.028 1.00 96.25 194 ASP A CA 1
ATOM 1547 C C . ASP A 1 194 ? 22.383 5.151 -29.561 1.00 96.25 194 ASP A C 1
ATOM 1549 O O . ASP A 1 194 ? 22.140 5.444 -30.731 1.00 96.25 194 ASP A O 1
ATOM 1553 N N . GLY A 1 195 ? 21.423 4.774 -28.710 1.00 93.94 195 GLY A N 1
ATOM 1554 C CA . GLY A 1 195 ? 20.008 4.643 -29.063 1.00 93.94 195 GLY A CA 1
ATOM 1555 C C . GLY A 1 195 ? 19.633 3.327 -29.752 1.00 93.94 195 GLY A C 1
ATOM 1556 O O . GLY A 1 195 ? 18.478 3.159 -30.140 1.00 93.94 195 GLY A O 1
ATOM 1557 N N . THR A 1 196 ? 20.565 2.381 -29.908 1.00 96.75 196 THR A N 1
ATOM 1558 C CA . THR A 1 196 ? 20.237 1.027 -30.381 1.00 96.75 196 THR A CA 1
ATOM 1559 C C . THR A 1 196 ? 19.498 0.218 -29.310 1.00 96.75 196 THR A C 1
ATOM 1561 O O . THR A 1 196 ? 19.604 0.497 -28.118 1.00 96.75 196 THR A O 1
ATOM 1564 N N . VAL A 1 197 ? 18.736 -0.802 -29.719 1.00 95.44 197 VAL A N 1
ATOM 1565 C CA . VAL A 1 197 ? 17.999 -1.667 -28.782 1.00 95.44 197 VAL A CA 1
ATOM 1566 C C . VAL A 1 197 ? 18.992 -2.506 -27.956 1.00 95.44 197 VAL A C 1
ATOM 1568 O O . VAL A 1 197 ? 19.820 -3.201 -28.555 1.00 95.44 197 VAL A O 1
ATOM 1571 N N . PRO A 1 198 ? 18.931 -2.486 -26.610 1.00 95.75 198 PRO A N 1
ATOM 1572 C CA . PRO A 1 198 ? 19.821 -3.284 -25.774 1.00 95.75 198 PRO A CA 1
ATOM 1573 C C . PRO A 1 198 ?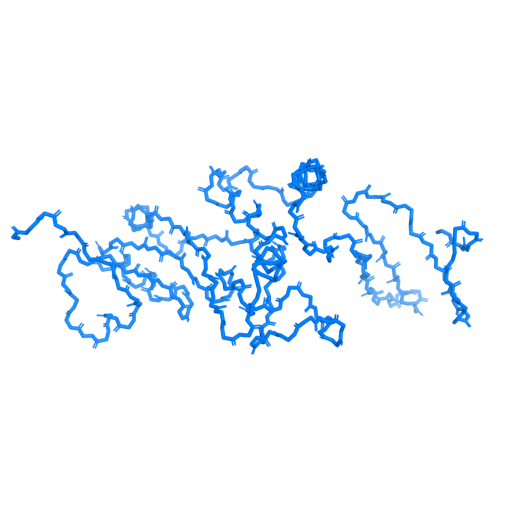 19.538 -4.786 -25.913 1.00 95.75 198 PRO A C 1
ATOM 1575 O O . PRO A 1 198 ? 18.398 -5.228 -26.046 1.00 95.75 198 PRO A O 1
ATOM 1578 N N . THR A 1 199 ? 20.598 -5.589 -25.868 1.00 96.00 199 THR A N 1
ATOM 1579 C CA . THR A 1 199 ? 20.557 -7.057 -25.958 1.00 96.00 199 THR A CA 1
ATOM 1580 C C . THR A 1 199 ? 21.514 -7.670 -24.935 1.00 96.00 199 THR A C 1
ATOM 1582 O O . THR A 1 199 ? 22.354 -6.973 -24.375 1.00 96.00 199 THR A O 1
ATOM 1585 N N . VAL A 1 200 ? 21.484 -8.994 -24.750 1.00 95.50 200 VAL A N 1
ATOM 1586 C CA . VAL A 1 200 ? 22.452 -9.713 -23.886 1.00 95.50 200 VAL A CA 1
ATOM 1587 C C . VAL A 1 200 ? 23.914 -9.609 -24.354 1.00 95.50 200 VAL A C 1
ATOM 1589 O O . VAL A 1 200 ? 24.822 -10.007 -23.628 1.00 95.50 200 VAL A O 1
ATOM 1592 N N . SER A 1 201 ? 24.147 -9.107 -25.572 1.00 95.69 201 SER A N 1
ATOM 1593 C CA . SER A 1 201 ? 25.478 -8.799 -26.111 1.00 95.69 201 SER A CA 1
ATOM 1594 C C . SER A 1 201 ? 25.902 -7.335 -25.943 1.00 95.69 201 SER A C 1
ATOM 1596 O O . SER A 1 201 ? 27.026 -6.994 -26.306 1.00 95.69 201 SER A O 1
ATOM 1598 N N . SER A 1 202 ? 25.023 -6.471 -25.430 1.00 96.25 202 SER A N 1
ATOM 1599 C CA . SER A 1 202 ? 25.329 -5.067 -25.141 1.00 96.25 202 SER A CA 1
ATOM 1600 C C . SER A 1 202 ? 26.213 -4.931 -23.893 1.00 96.25 202 SER A C 1
ATOM 1602 O O . SER A 1 202 ? 26.539 -5.916 -23.226 1.00 96.25 202 SER A O 1
ATOM 1604 N N . THR A 1 203 ? 26.623 -3.704 -23.574 1.00 91.62 203 THR A N 1
ATOM 1605 C CA . THR A 1 203 ? 27.398 -3.422 -22.361 1.00 91.62 203 THR A CA 1
ATOM 1606 C C . THR A 1 203 ? 26.568 -3.750 -21.122 1.00 91.62 203 THR A C 1
ATOM 1608 O O . THR A 1 203 ? 25.369 -3.481 -21.100 1.00 91.62 203 THR A O 1
ATOM 1611 N N . LYS A 1 204 ? 27.210 -4.349 -20.118 1.00 88.69 204 LYS A N 1
ATOM 1612 C CA . LYS A 1 204 ? 26.625 -4.675 -18.816 1.00 88.69 204 LYS A CA 1
ATOM 1613 C C . LYS A 1 204 ? 27.001 -3.613 -17.791 1.00 88.69 204 LYS A C 1
ATOM 1615 O O . LYS A 1 204 ? 28.190 -3.219 -17.801 1.00 88.69 204 LYS A O 1
#

pLDDT: mean 95.19, std 4.41, range [73.12, 98.75]

Foldseek 3Di:
DPPDEEEDELCCVVDPNDPRYEYEYACALVSLLVCLVVVAAYAYAYPQAAELLEDQDPPCVPPQDGPYDHHHLVSNLPDDNQDPVDDPSSSVSHPFYHHDYDCPRPDDPLSVLASCPPSVVSNVCNGPPDPVPRDVLVSLCCVVVVVVVCVVVVHHYHDCLQDWDWDWDQDPVVRDTDIDTAGSNRPDDFDDDPPDDTDPPHHD

Sequence (204 aa):
DKGKSIIGWDEILEGELAPNATVMSWRGMEGGIQAAQMGHDVIMTPTTYCYFDYYQTQNTDEEPLAIGGYVPIEKVYSFEPAPDILTEGQKARILGLQANLWTEYIETPDYVEYMIMPRIAALSEVQWVKPEKKNYEAFLTRLPGLLNLYGKLGYNYATHVFDVQAKMIPNFETNSLDVELSTIDNAPVYYTLDGTVPTVSSTK